Protein AF-A0A935PZU0-F1 (afdb_monomer_lite)

pLDDT: mean 75.9, std 16.45, range [39.16, 95.0]

Secondary structure (DSSP, 8-state):
-HHHHHHHHHHHHHHHHHHHHHHHHHHHHHHTTS-HHHHHHHHHHTGGGGSTTSHHHHHHHHHHHHHHHHHHHTTTSHHHHHHHHHHHHHHHIIIIIIIIIIIHHHHHHHHH--TT---TTHHHHHHHHHSSHHHHHHHHHHHHHHHHHHHHHHHHHHHHHHHHHHHS---HHHHHHHHHHHHHHHHHHHHHHHSS----

Radius of gyration: 27.5 Å; chains: 1; bounding box: 42×74×77 Å

Sequence (200 aa):
MTLNLLRFSTILLAALLSGLAFAHVLEQPAKMQYDAMLYITLQRSLYVQWGTPHIGGVLEPLTIATTGLLAFFIRSNKRDLWLSVGALFLLLLAFPIVFFWLVAPANAAFLAAMLPNIPLNWSELRSNCGNGPCHAIRTPVCRTSIACSIAAARRERYVRSDEADVIVPASRHSLAIYDQARCEARSRLRLYCCFGSGRC

Structure (mmCIF, N/CA/C/O backbone):
data_AF-A0A935PZU0-F1
#
_entry.id   AF-A0A935PZU0-F1
#
loop_
_atom_site.group_PDB
_atom_site.id
_atom_site.type_symbol
_atom_site.label_atom_id
_atom_site.label_alt_id
_atom_site.label_comp_id
_atom_site.label_asym_id
_atom_site.label_entity_id
_atom_site.label_seq_id
_atom_site.pdbx_PDB_ins_code
_atom_site.Cartn_x
_atom_site.Cartn_y
_atom_site.Cartn_z
_atom_site.occupancy
_atom_site.B_iso_or_equiv
_atom_site.auth_seq_id
_atom_site.auth_comp_id
_atom_site.auth_asym_id
_atom_site.auth_atom_id
_atom_site.pdbx_PDB_model_num
ATOM 1 N N . MET A 1 1 ? -7.011 -2.541 27.450 1.00 62.34 1 MET A N 1
ATOM 2 C CA . MET A 1 1 ? -5.653 -2.415 26.868 1.00 62.34 1 MET A CA 1
ATOM 3 C C . MET A 1 1 ? -5.610 -2.841 25.395 1.00 62.34 1 MET A C 1
ATOM 5 O O . MET A 1 1 ? -5.058 -2.114 24.582 1.00 62.34 1 MET A O 1
ATOM 9 N N . THR A 1 2 ? -6.273 -3.941 25.024 1.00 86.94 2 THR A N 1
ATOM 10 C CA . THR A 1 2 ? -6.245 -4.554 23.678 1.00 86.94 2 THR A CA 1
ATOM 11 C C . THR A 1 2 ? -6.752 -3.665 22.531 1.00 86.94 2 THR A C 1
ATOM 13 O O . THR A 1 2 ? -6.112 -3.597 21.488 1.00 86.94 2 THR A O 1
ATOM 16 N N . LEU A 1 3 ? -7.851 -2.920 22.718 1.00 88.19 3 LEU A N 1
ATOM 17 C CA . LEU A 1 3 ? -8.421 -2.077 21.651 1.00 88.19 3 LEU A CA 1
ATOM 18 C C . LEU A 1 3 ? -7.530 -0.877 21.287 1.00 88.19 3 LEU A C 1
ATOM 20 O O . LEU A 1 3 ? -7.414 -0.520 20.118 1.00 88.19 3 LEU A O 1
ATOM 24 N N . ASN A 1 4 ? -6.870 -0.271 22.278 1.00 88.06 4 ASN A N 1
ATOM 25 C CA . ASN A 1 4 ? -5.957 0.851 22.042 1.00 88.06 4 ASN A CA 1
ATOM 26 C C . ASN A 1 4 ? -4.723 0.406 21.257 1.00 88.06 4 ASN A C 1
ATOM 28 O O . ASN A 1 4 ? -4.295 1.120 20.354 1.00 88.06 4 ASN A O 1
ATOM 32 N N . LEU A 1 5 ? -4.194 -0.782 21.570 1.00 91.19 5 LEU A N 1
ATOM 33 C CA . LEU A 1 5 ? -3.097 -1.377 20.815 1.00 91.19 5 LEU A CA 1
ATOM 34 C C . LEU A 1 5 ? -3.523 -1.658 19.371 1.00 91.19 5 LEU A C 1
ATOM 36 O O . LEU A 1 5 ? -2.838 -1.230 18.453 1.00 91.19 5 LEU A O 1
ATOM 40 N N . LEU A 1 6 ? -4.694 -2.272 19.163 1.00 91.88 6 LEU A N 1
ATOM 41 C CA . LEU A 1 6 ? -5.220 -2.541 17.822 1.00 91.88 6 LEU A CA 1
ATOM 42 C C . LEU A 1 6 ? -5.390 -1.258 16.995 1.00 91.88 6 LEU A C 1
ATOM 44 O O . LEU A 1 6 ? -4.998 -1.215 15.830 1.00 91.88 6 LEU A O 1
ATOM 48 N N . ARG A 1 7 ? -5.926 -0.190 17.594 1.00 89.94 7 ARG A N 1
ATOM 49 C CA . ARG A 1 7 ? -6.034 1.123 16.940 1.00 89.94 7 ARG A CA 1
ATOM 50 C C . ARG A 1 7 ? -4.680 1.694 16.571 1.00 89.94 7 ARG A C 1
ATOM 52 O O . ARG A 1 7 ? -4.507 2.155 15.448 1.00 89.94 7 ARG A O 1
ATOM 59 N N . PHE A 1 8 ? -3.741 1.667 17.512 1.00 91.19 8 PHE A N 1
ATOM 60 C CA . PHE A 1 8 ? -2.389 2.147 17.277 1.00 91.19 8 PHE A CA 1
ATOM 61 C C . PHE A 1 8 ? -1.731 1.382 16.124 1.00 91.19 8 PHE A C 1
ATOM 63 O O . PHE A 1 8 ? -1.258 2.010 15.182 1.00 91.19 8 PHE A O 1
ATOM 70 N N . SER A 1 9 ? -1.792 0.048 16.140 1.00 93.56 9 SER A N 1
ATOM 71 C CA . SER A 1 9 ? -1.277 -0.801 15.064 1.00 93.56 9 SER A CA 1
ATOM 72 C C . SER A 1 9 ? -1.950 -0.504 13.724 1.00 93.56 9 SER A C 1
ATOM 74 O O . SER A 1 9 ? -1.255 -0.367 12.725 1.00 93.56 9 SER A O 1
ATOM 76 N N . THR A 1 10 ? -3.276 -0.334 13.698 1.00 91.50 10 THR A N 1
ATOM 77 C CA . THR A 1 10 ? -4.022 -0.010 12.467 1.00 91.50 10 THR A CA 1
ATOM 78 C C . THR A 1 10 ? -3.572 1.333 11.887 1.00 91.50 10 THR A C 1
ATOM 80 O O . THR A 1 10 ? -3.289 1.431 10.697 1.00 91.50 10 THR A O 1
ATOM 83 N N . ILE A 1 11 ? -3.446 2.368 12.727 1.00 89.88 11 ILE A N 1
ATOM 84 C CA . ILE A 1 11 ? -2.995 3.702 12.302 1.00 89.88 11 ILE A CA 1
ATOM 85 C C . ILE A 1 11 ? -1.541 3.661 11.824 1.00 89.88 11 ILE A C 1
ATOM 87 O O . ILE A 1 11 ? -1.231 4.251 10.793 1.00 89.88 11 ILE A O 1
ATOM 91 N N . LEU A 1 12 ? -0.659 2.964 12.546 1.00 93.12 12 LEU A N 1
ATOM 92 C CA . LEU A 1 12 ? 0.749 2.819 12.180 1.00 93.12 12 LEU A CA 1
ATOM 93 C C . LEU A 1 12 ? 0.903 2.115 10.826 1.00 93.12 12 LEU A C 1
ATOM 95 O O . LEU A 1 12 ? 1.617 2.608 9.958 1.00 93.12 12 LEU A O 1
ATOM 99 N N . LEU A 1 13 ? 0.207 0.994 10.629 1.00 92.69 13 LEU A N 1
ATOM 100 C CA . LEU A 1 13 ? 0.232 0.243 9.373 1.00 92.69 13 LEU A CA 1
ATOM 101 C C . LEU A 1 13 ? -0.325 1.073 8.213 1.00 92.69 13 LEU A C 1
ATOM 103 O O . LEU A 1 13 ? 0.317 1.167 7.169 1.00 92.69 13 LEU A O 1
ATOM 107 N N . ALA A 1 14 ? -1.454 1.755 8.419 1.00 89.00 14 ALA A N 1
ATOM 108 C CA . ALA A 1 14 ? -2.027 2.640 7.411 1.00 89.00 14 ALA A CA 1
ATOM 109 C C . ALA A 1 14 ? -1.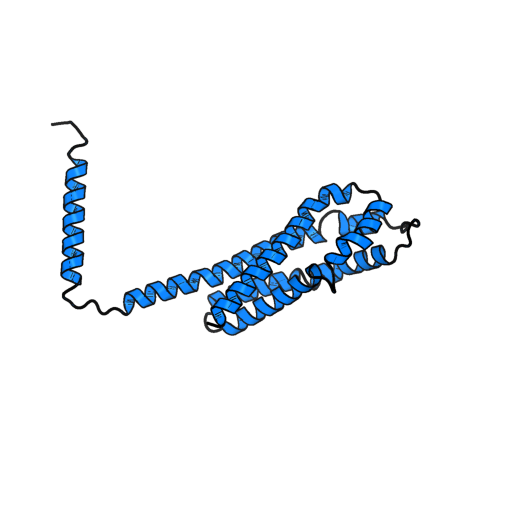077 3.803 7.058 1.00 89.00 14 ALA A C 1
ATOM 111 O O . ALA A 1 14 ? -0.949 4.148 5.880 1.00 89.00 14 ALA A O 1
ATOM 112 N N . ALA A 1 15 ? -0.376 4.371 8.050 1.00 89.56 15 ALA A N 1
ATOM 113 C CA . ALA A 1 15 ? 0.646 5.403 7.862 1.00 89.56 15 ALA A CA 1
ATOM 114 C C . ALA A 1 15 ? 1.826 4.906 7.017 1.00 89.56 15 ALA A C 1
ATOM 116 O O . ALA A 1 15 ? 2.192 5.566 6.044 1.00 89.56 15 ALA A O 1
ATOM 117 N N . LEU A 1 16 ? 2.372 3.730 7.336 1.00 91.88 16 LEU A N 1
ATOM 118 C CA . LEU A 1 16 ? 3.442 3.102 6.557 1.00 91.88 16 LEU A CA 1
ATOM 119 C C . LEU A 1 16 ? 2.996 2.810 5.118 1.00 91.88 16 LEU A C 1
ATOM 121 O O . LEU A 1 16 ? 3.704 3.157 4.173 1.00 91.88 16 LEU A O 1
ATOM 125 N N . LEU A 1 17 ? 1.795 2.248 4.943 1.00 88.94 17 LEU A N 1
ATOM 126 C CA . LEU A 1 17 ? 1.218 1.963 3.628 1.00 88.94 17 LEU A CA 1
ATOM 127 C C . LEU A 1 17 ? 1.052 3.239 2.789 1.00 88.94 17 LEU A C 1
ATOM 129 O O . LEU A 1 17 ? 1.381 3.254 1.604 1.00 88.94 17 LEU A O 1
ATOM 133 N N . SER A 1 18 ? 0.596 4.335 3.399 1.00 85.38 18 SER A N 1
ATOM 134 C CA . SER A 1 18 ? 0.487 5.619 2.698 1.00 85.38 18 SER A CA 1
ATOM 135 C C . SER A 1 18 ? 1.843 6.227 2.367 1.00 85.38 18 SER A C 1
ATOM 137 O O . SER A 1 18 ? 1.972 6.848 1.316 1.00 85.38 18 SER A O 1
ATOM 139 N N . GLY A 1 19 ? 2.851 6.034 3.224 1.00 88.25 19 GLY A N 1
ATOM 140 C CA . GLY A 1 19 ? 4.234 6.412 2.936 1.00 88.25 19 GLY A CA 1
ATOM 141 C C . GLY A 1 19 ? 4.764 5.711 1.685 1.00 88.25 19 GLY A C 1
ATOM 142 O O . GLY A 1 19 ? 5.265 6.379 0.783 1.00 88.25 19 GLY A O 1
ATOM 143 N N . LEU A 1 20 ? 4.558 4.394 1.572 1.00 87.50 20 LEU A N 1
ATOM 144 C CA . LEU A 1 20 ? 4.906 3.629 0.367 1.00 87.50 20 LEU A CA 1
ATOM 145 C C . LEU A 1 20 ? 4.138 4.118 -0.867 1.00 87.50 20 LEU A C 1
ATOM 147 O O . LEU A 1 20 ? 4.728 4.382 -1.913 1.00 87.50 20 LEU A O 1
ATOM 151 N N . ALA A 1 21 ? 2.821 4.305 -0.747 1.00 83.44 21 ALA A N 1
ATOM 152 C CA . ALA A 1 21 ? 2.007 4.812 -1.849 1.00 83.44 21 ALA A CA 1
ATOM 153 C C . ALA A 1 21 ? 2.427 6.225 -2.294 1.00 83.44 21 ALA A C 1
ATOM 155 O O . ALA A 1 21 ? 2.280 6.569 -3.466 1.00 83.44 21 ALA A O 1
ATOM 156 N N . PHE A 1 22 ? 2.928 7.054 -1.376 1.00 83.38 22 PHE A N 1
ATOM 157 C CA . PHE A 1 22 ? 3.439 8.384 -1.687 1.00 83.38 22 PHE A CA 1
ATOM 158 C C . PHE A 1 22 ? 4.815 8.334 -2.355 1.00 83.38 22 PHE A C 1
ATOM 160 O O . PHE A 1 22 ? 5.024 9.029 -3.346 1.00 83.38 22 PHE A O 1
ATOM 167 N N . ALA A 1 23 ? 5.717 7.474 -1.879 1.00 87.94 23 ALA A N 1
ATOM 168 C CA . ALA A 1 23 ? 7.024 7.269 -2.497 1.00 87.94 23 ALA A CA 1
ATOM 169 C C . ALA A 1 23 ? 6.894 6.847 -3.972 1.00 87.94 23 ALA A C 1
ATOM 171 O O . ALA A 1 23 ? 7.548 7.433 -4.830 1.00 87.94 23 ALA A O 1
ATOM 172 N N . HIS A 1 24 ? 5.951 5.957 -4.302 1.00 83.88 24 HIS A N 1
ATOM 173 C CA . HIS A 1 24 ? 5.662 5.609 -5.698 1.00 83.88 24 HIS A CA 1
ATOM 174 C C . HIS A 1 24 ? 5.263 6.804 -6.575 1.00 83.88 24 HIS A C 1
ATOM 176 O O . HIS A 1 24 ? 5.658 6.859 -7.737 1.00 83.88 24 HIS A O 1
ATOM 182 N N . VAL A 1 25 ? 4.504 7.766 -6.040 1.00 82.56 25 VAL A N 1
ATOM 183 C CA . VAL A 1 25 ? 4.141 8.985 -6.783 1.00 82.56 25 VAL A CA 1
ATOM 184 C C . VAL A 1 25 ? 5.364 9.863 -7.021 1.00 82.56 25 VAL A C 1
ATOM 186 O O . VAL A 1 25 ? 5.509 10.413 -8.108 1.00 82.56 25 VAL A O 1
ATOM 189 N N . LEU A 1 26 ? 6.249 9.987 -6.028 1.00 85.75 26 LEU A N 1
ATOM 190 C CA . LEU A 1 26 ? 7.473 10.784 -6.152 1.00 85.75 26 LEU A CA 1
ATOM 191 C C . LEU A 1 26 ? 8.479 10.173 -7.131 1.00 85.75 26 LEU A C 1
ATOM 193 O O . LEU A 1 26 ? 9.177 10.903 -7.828 1.00 85.75 26 LEU A O 1
ATOM 197 N N . GLU A 1 27 ? 8.546 8.848 -7.203 1.00 87.31 27 GLU A N 1
ATOM 198 C CA . GLU A 1 27 ? 9.430 8.139 -8.127 1.00 87.31 27 GLU A CA 1
ATOM 199 C C . GLU A 1 27 ? 8.919 8.176 -9.572 1.00 87.31 27 GLU A C 1
ATOM 201 O O . GLU A 1 27 ? 9.711 8.071 -10.508 1.00 87.31 27 GLU A O 1
ATOM 206 N N . GLN A 1 28 ? 7.608 8.340 -9.777 1.00 83.06 28 GLN A N 1
ATOM 207 C CA . GLN A 1 28 ? 6.975 8.201 -11.087 1.00 83.06 28 GLN A CA 1
ATOM 208 C C . GLN A 1 28 ? 7.545 9.141 -12.170 1.00 83.06 28 GLN A C 1
ATOM 210 O O . GLN A 1 28 ? 7.838 8.635 -13.255 1.00 83.06 28 GLN A O 1
ATOM 215 N N . PRO A 1 29 ? 7.780 10.452 -11.936 1.00 85.31 29 PRO A N 1
ATOM 216 C CA . PRO A 1 29 ? 8.339 11.340 -12.959 1.00 85.31 29 PRO A CA 1
ATOM 217 C C . PRO A 1 29 ? 9.709 10.882 -13.467 1.00 85.31 29 PRO A C 1
ATOM 219 O O . PRO A 1 29 ? 9.927 10.828 -14.675 1.00 85.31 29 PRO A O 1
ATOM 222 N N . ALA A 1 30 ? 10.607 10.487 -12.559 1.00 88.69 30 ALA A N 1
ATOM 223 C CA . ALA A 1 30 ? 11.924 9.971 -12.923 1.00 88.69 30 ALA A CA 1
ATOM 224 C C . ALA A 1 30 ? 11.810 8.596 -13.599 1.00 88.69 30 ALA A C 1
ATOM 226 O O . ALA A 1 30 ? 12.406 8.360 -14.651 1.00 88.69 30 ALA A O 1
ATOM 227 N N . LYS A 1 31 ? 10.965 7.712 -13.051 1.00 86.06 31 LYS A N 1
ATOM 228 C CA . LYS A 1 31 ? 10.717 6.369 -13.589 1.00 86.06 31 LYS A CA 1
ATOM 229 C C . LYS A 1 31 ? 10.221 6.406 -15.035 1.00 86.06 31 LYS A C 1
ATOM 231 O O . LYS A 1 31 ? 10.583 5.537 -15.827 1.00 86.06 31 LYS A O 1
ATOM 236 N N . MET A 1 32 ? 9.452 7.435 -15.393 1.00 84.31 32 MET A N 1
ATOM 237 C CA . MET A 1 32 ? 8.942 7.655 -16.746 1.00 84.31 32 MET A CA 1
ATOM 238 C C . MET A 1 32 ? 9.979 8.150 -17.753 1.00 84.31 32 MET A C 1
ATOM 240 O O . MET A 1 32 ? 9.726 8.042 -18.955 1.00 84.31 32 MET A O 1
ATOM 244 N N . GLN A 1 33 ? 11.160 8.569 -17.308 1.00 88.75 33 GLN A N 1
ATOM 245 C CA . GLN A 1 33 ? 12.265 8.982 -18.178 1.00 88.75 33 GLN A CA 1
ATOM 246 C C . GLN A 1 33 ? 13.289 7.867 -18.429 1.00 88.75 33 GLN A C 1
ATOM 248 O O . GLN A 1 33 ? 14.082 7.971 -19.358 1.00 88.75 33 GLN A O 1
ATOM 253 N N . TYR A 1 34 ? 13.269 6.785 -17.644 1.00 90.00 34 TYR A N 1
ATOM 254 C CA . TYR A 1 34 ? 14.220 5.684 -17.810 1.00 90.00 34 TYR A CA 1
ATOM 255 C C . TYR A 1 34 ? 14.004 4.925 -19.114 1.00 90.00 34 TYR A C 1
ATOM 257 O O . TYR A 1 34 ? 12.862 4.612 -19.467 1.00 90.00 34 TYR A O 1
ATOM 265 N N . ASP A 1 35 ? 15.094 4.545 -19.776 1.00 91.00 35 ASP A N 1
ATOM 266 C CA . ASP A 1 35 ? 15.030 3.580 -20.866 1.00 91.00 35 ASP A CA 1
ATOM 267 C C . ASP A 1 35 ? 14.494 2.216 -20.381 1.00 91.00 35 ASP A C 1
ATOM 269 O O . ASP A 1 35 ? 14.311 1.956 -19.183 1.00 91.00 35 ASP A O 1
ATOM 273 N N . ALA A 1 36 ? 14.183 1.337 -21.331 1.00 88.94 36 ALA A N 1
ATOM 274 C CA . ALA A 1 36 ? 13.583 0.046 -21.022 1.00 88.94 36 ALA A CA 1
ATOM 275 C C . ALA A 1 36 ? 14.499 -0.881 -20.224 1.00 88.94 36 ALA A C 1
ATOM 277 O O . ALA A 1 36 ? 14.031 -1.592 -19.332 1.00 88.94 36 ALA A O 1
ATOM 278 N N . MET A 1 37 ? 15.799 -0.852 -20.509 1.00 92.06 37 MET A N 1
ATOM 279 C CA . MET A 1 37 ? 16.771 -1.710 -19.851 1.00 92.06 37 MET A CA 1
ATOM 280 C C . MET A 1 37 ? 16.915 -1.328 -18.377 1.00 92.06 37 MET A C 1
ATOM 282 O O . MET A 1 37 ? 16.813 -2.193 -17.504 1.00 92.06 37 MET A O 1
ATOM 286 N N . LEU A 1 38 ? 17.077 -0.036 -18.086 1.00 92.25 38 LEU A N 1
ATOM 287 C CA . LEU A 1 38 ? 17.159 0.488 -16.727 1.00 92.25 38 LEU A CA 1
ATOM 288 C C . LEU A 1 38 ? 15.860 0.239 -15.957 1.00 92.25 38 LEU A C 1
ATOM 290 O O . LEU A 1 38 ? 15.900 -0.237 -14.824 1.00 92.25 38 LEU A O 1
ATOM 294 N N . TYR A 1 39 ? 14.703 0.491 -16.572 1.00 90.25 39 TYR A N 1
ATOM 295 C CA . TYR A 1 39 ? 13.412 0.258 -15.927 1.00 90.25 39 TYR A CA 1
ATOM 296 C C . TYR A 1 39 ? 13.227 -1.214 -15.530 1.00 90.25 39 TYR A C 1
ATOM 298 O O . TYR A 1 39 ? 12.879 -1.499 -14.384 1.00 90.25 39 TYR A O 1
ATOM 306 N N . ILE A 1 40 ? 13.473 -2.159 -16.449 1.00 90.31 40 ILE A N 1
ATOM 307 C CA . ILE A 1 40 ? 13.338 -3.598 -16.165 1.00 90.31 40 ILE A CA 1
ATOM 308 C C . ILE A 1 40 ? 14.366 -4.030 -15.114 1.00 90.31 40 ILE A C 1
ATOM 310 O O . ILE A 1 40 ? 14.031 -4.793 -14.206 1.00 90.31 40 ILE A O 1
ATOM 314 N N . THR A 1 41 ? 15.591 -3.501 -15.181 1.00 92.56 41 THR A N 1
ATOM 315 C CA . THR A 1 41 ? 16.631 -3.759 -14.176 1.00 92.56 41 THR A CA 1
ATOM 316 C C . THR A 1 41 ? 16.162 -3.344 -12.784 1.00 92.56 41 THR A C 1
ATOM 318 O O . THR A 1 41 ? 16.214 -4.157 -11.863 1.00 92.56 41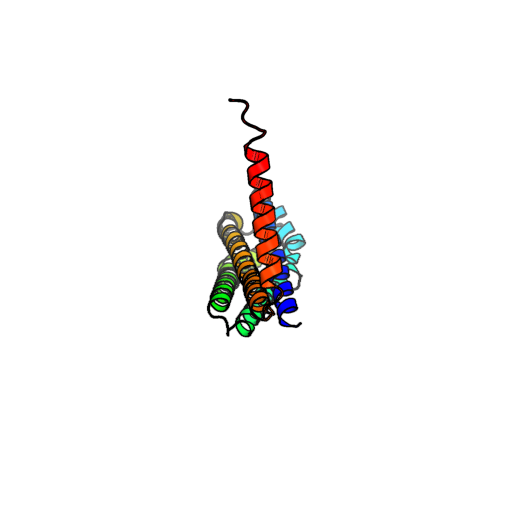 THR A O 1
ATOM 321 N N . LEU A 1 42 ? 15.631 -2.126 -12.629 1.00 91.75 42 LEU A N 1
ATOM 322 C CA . LEU A 1 42 ? 15.082 -1.645 -11.358 1.00 91.75 42 LEU A CA 1
ATOM 323 C C . LEU A 1 42 ? 13.874 -2.466 -10.901 1.00 91.75 42 LEU A C 1
ATOM 325 O O . LEU A 1 42 ? 13.721 -2.709 -9.704 1.00 91.75 42 LEU A O 1
ATOM 329 N N . GLN A 1 43 ? 13.027 -2.921 -11.829 1.00 88.75 43 GLN A N 1
ATOM 330 C CA . GLN A 1 43 ? 11.869 -3.746 -11.490 1.00 88.75 43 GLN A CA 1
ATOM 331 C C . GLN A 1 43 ? 12.283 -5.098 -10.885 1.00 88.75 43 GLN A C 1
ATOM 333 O O . GLN A 1 43 ? 11.629 -5.593 -9.968 1.00 88.75 43 GLN A O 1
ATOM 338 N N . ARG A 1 44 ? 13.392 -5.668 -11.371 1.00 88.62 44 ARG A N 1
ATOM 339 C CA . ARG A 1 44 ? 13.934 -6.962 -10.931 1.00 88.62 44 ARG A CA 1
ATOM 340 C C . ARG A 1 44 ? 14.837 -6.869 -9.699 1.00 88.62 44 ARG A C 1
ATOM 342 O O . ARG A 1 44 ? 14.961 -7.861 -8.989 1.00 88.62 44 ARG A O 1
ATOM 349 N N . SER A 1 45 ? 15.473 -5.724 -9.452 1.00 91.00 45 SER A N 1
ATOM 350 C CA . SER A 1 45 ? 16.390 -5.536 -8.321 1.00 91.00 45 SER A CA 1
ATOM 351 C C . SER A 1 45 ? 15.736 -4.796 -7.152 1.00 91.00 45 SER A C 1
ATOM 353 O O . SER A 1 45 ? 15.560 -5.361 -6.075 1.00 91.00 45 SER A O 1
ATOM 355 N N . LEU A 1 46 ? 15.342 -3.541 -7.368 1.00 90.56 46 LEU A N 1
ATOM 356 C CA . LEU A 1 46 ? 14.857 -2.632 -6.333 1.00 90.56 46 LEU A CA 1
ATOM 357 C C . LEU A 1 46 ? 13.376 -2.863 -6.018 1.00 90.56 46 LEU A C 1
ATOM 359 O O . LEU A 1 46 ? 13.003 -3.037 -4.859 1.00 90.56 46 LEU A O 1
ATOM 363 N N . TYR A 1 47 ? 12.516 -2.894 -7.041 1.00 88.50 47 TYR A N 1
ATOM 364 C CA . TYR A 1 47 ? 11.066 -2.954 -6.830 1.00 88.50 47 TYR A CA 1
ATOM 365 C C . TYR A 1 47 ? 10.552 -4.330 -6.410 1.00 88.50 47 TYR A C 1
ATOM 367 O O . TYR A 1 47 ? 9.439 -4.421 -5.897 1.00 88.50 47 TYR A O 1
ATOM 375 N N . VAL A 1 48 ? 11.360 -5.387 -6.525 1.00 88.19 48 VAL A N 1
ATOM 376 C CA . VAL A 1 48 ? 10.997 -6.700 -5.972 1.00 88.19 48 VAL A CA 1
ATOM 377 C C . VAL A 1 48 ? 10.785 -6.623 -4.452 1.00 88.19 48 VAL A C 1
ATOM 379 O O . VAL A 1 48 ? 9.897 -7.283 -3.923 1.00 88.19 48 VAL A O 1
ATOM 382 N N . GLN A 1 49 ? 11.508 -5.726 -3.763 1.00 88.94 49 GLN A N 1
ATOM 383 C CA . GLN A 1 49 ? 11.387 -5.493 -2.316 1.00 88.94 49 GLN A CA 1
ATOM 384 C C . GLN A 1 49 ? 10.036 -4.882 -1.902 1.00 88.94 49 GLN A C 1
ATOM 386 O O . GLN A 1 49 ? 9.674 -4.888 -0.724 1.00 88.94 49 GLN A O 1
ATOM 391 N N . TRP A 1 50 ? 9.280 -4.353 -2.865 1.00 86.69 50 TRP A N 1
ATOM 392 C CA . TRP A 1 50 ? 7.959 -3.777 -2.638 1.00 86.69 50 TRP A CA 1
ATOM 393 C C . TRP A 1 50 ? 6.842 -4.823 -2.747 1.00 86.69 50 TRP A C 1
ATOM 395 O O . TRP A 1 50 ? 5.723 -4.555 -2.320 1.00 86.69 50 TRP A O 1
ATOM 405 N N . GLY A 1 51 ? 7.131 -6.002 -3.309 1.00 84.81 51 GLY A N 1
ATOM 406 C CA . GLY A 1 51 ? 6.198 -7.121 -3.457 1.00 84.81 51 GLY A CA 1
ATOM 407 C C . GLY A 1 51 ? 6.402 -8.221 -2.413 1.00 84.81 51 GLY A C 1
ATOM 408 O O . GLY A 1 51 ? 7.279 -8.145 -1.555 1.00 84.81 51 GLY A O 1
ATOM 409 N N . THR A 1 52 ? 5.581 -9.269 -2.470 1.00 81.38 52 THR A N 1
ATOM 410 C CA . THR A 1 52 ? 5.752 -10.461 -1.627 1.00 81.38 52 THR A CA 1
ATOM 411 C C . THR A 1 52 ? 6.984 -11.267 -2.066 1.00 81.38 52 THR A C 1
ATOM 413 O O . THR A 1 52 ? 7.245 -11.358 -3.266 1.00 81.38 52 THR A O 1
ATOM 416 N N . PRO A 1 53 ? 7.756 -11.861 -1.131 1.00 83.81 53 PRO A N 1
ATOM 417 C CA . PRO A 1 53 ? 7.517 -11.992 0.316 1.00 83.81 53 PRO A CA 1
ATOM 418 C C . PRO A 1 53 ? 8.075 -10.839 1.182 1.00 83.81 53 PRO A C 1
ATOM 420 O O . PRO A 1 53 ? 8.141 -10.966 2.403 1.00 83.81 53 PRO A O 1
ATOM 423 N N . HIS A 1 54 ? 8.502 -9.727 0.583 1.00 89.38 54 HIS A N 1
ATOM 424 C CA . HIS A 1 54 ? 9.153 -8.627 1.295 1.00 89.38 54 HIS A CA 1
ATOM 425 C C . HIS A 1 54 ? 8.159 -7.701 2.011 1.00 89.38 54 HIS A C 1
ATOM 427 O O . HIS A 1 54 ? 6.943 -7.767 1.815 1.00 89.38 54 HIS A O 1
ATOM 433 N N . ILE A 1 55 ? 8.689 -6.809 2.855 1.00 86.38 55 ILE A N 1
ATOM 434 C CA . ILE A 1 55 ? 7.889 -5.989 3.774 1.00 86.38 55 ILE A CA 1
ATOM 435 C C . ILE A 1 55 ? 6.850 -5.116 3.056 1.00 86.38 55 ILE A C 1
ATOM 437 O O . ILE A 1 55 ? 5.740 -4.956 3.563 1.00 86.38 55 ILE A O 1
ATOM 441 N N . GLY A 1 56 ? 7.166 -4.614 1.855 1.00 84.25 56 GLY A N 1
ATOM 442 C CA . GLY A 1 56 ? 6.239 -3.799 1.069 1.00 84.25 56 GLY A CA 1
ATOM 443 C C . GLY A 1 56 ? 4.965 -4.553 0.684 1.00 84.25 56 GLY A C 1
ATOM 444 O O . GLY A 1 56 ? 3.874 -3.995 0.787 1.00 84.25 56 GLY A O 1
ATOM 445 N N . GLY A 1 57 ? 5.083 -5.843 0.349 1.00 86.19 57 GLY A N 1
ATOM 446 C CA . GLY A 1 57 ? 3.945 -6.679 -0.037 1.00 86.19 57 GLY A CA 1
ATOM 447 C C . GLY A 1 57 ? 3.084 -7.140 1.140 1.00 86.19 57 GLY A C 1
ATOM 448 O O . GLY A 1 57 ? 1.933 -7.524 0.947 1.00 86.19 57 GLY A O 1
ATOM 449 N N . VAL A 1 58 ? 3.618 -7.101 2.364 1.00 91.25 58 VAL A N 1
ATOM 450 C CA . VAL A 1 58 ? 2.929 -7.580 3.575 1.00 91.25 58 VAL A CA 1
ATOM 451 C C . VAL A 1 58 ? 2.147 -6.461 4.275 1.00 91.25 58 VAL A C 1
ATOM 453 O O . VAL A 1 58 ? 1.129 -6.721 4.917 1.00 91.25 58 VAL A O 1
ATOM 456 N N . LEU A 1 59 ? 2.574 -5.202 4.136 1.00 90.75 59 LEU A N 1
ATOM 457 C CA . LEU A 1 59 ? 1.942 -4.071 4.826 1.00 90.75 59 LEU A CA 1
ATOM 458 C C . LEU A 1 59 ? 0.477 -3.862 4.435 1.00 90.75 59 LEU A C 1
ATOM 460 O O . LEU A 1 59 ? -0.356 -3.580 5.296 1.00 90.75 59 LEU A O 1
ATOM 464 N N . GLU A 1 60 ? 0.142 -4.020 3.160 1.00 89.19 60 GLU A N 1
ATOM 465 C CA . GLU A 1 60 ? -1.223 -3.828 2.671 1.00 89.19 60 GLU A CA 1
ATOM 466 C C . GLU A 1 60 ? -2.222 -4.876 3.202 1.00 89.19 60 GLU A C 1
ATOM 468 O O . GLU A 1 60 ? -3.203 -4.471 3.838 1.00 89.19 60 GLU A O 1
ATOM 473 N N . PRO A 1 61 ? -1.982 -6.200 3.073 1.00 91.75 61 PRO A N 1
ATOM 474 C CA . PRO A 1 61 ? -2.872 -7.201 3.660 1.00 91.75 61 PRO A CA 1
ATOM 475 C C . PRO A 1 61 ? -2.954 -7.095 5.191 1.00 91.75 61 PRO A C 1
ATOM 477 O O . PRO A 1 61 ? -4.039 -7.262 5.749 1.00 91.75 61 PRO A O 1
ATOM 480 N N . LEU A 1 62 ? -1.862 -6.743 5.885 1.00 93.19 62 LEU A N 1
ATOM 481 C CA . LEU A 1 62 ? -1.902 -6.494 7.333 1.00 93.19 62 LEU A CA 1
ATOM 482 C C . LEU A 1 62 ? -2.762 -5.278 7.696 1.00 93.19 62 LEU A C 1
ATOM 484 O O . LEU A 1 62 ? -3.498 -5.315 8.686 1.00 93.19 62 LEU A O 1
ATOM 488 N N . THR A 1 63 ? -2.701 -4.206 6.905 1.00 92.62 63 THR A N 1
ATOM 489 C CA . THR A 1 63 ? -3.540 -3.016 7.112 1.00 92.62 63 THR A CA 1
ATOM 490 C C . THR A 1 63 ? -5.019 -3.358 6.919 1.00 92.62 63 THR A C 1
ATOM 492 O O . THR A 1 63 ? -5.849 -2.975 7.744 1.00 92.62 63 THR A O 1
ATOM 495 N N . ILE A 1 64 ? -5.362 -4.133 5.883 1.00 93.38 64 ILE A N 1
ATOM 496 C CA . ILE A 1 64 ? -6.737 -4.603 5.632 1.00 93.38 64 ILE A CA 1
ATOM 497 C C . ILE A 1 64 ? -7.232 -5.459 6.800 1.00 93.38 64 ILE A C 1
ATOM 499 O O . ILE A 1 64 ? -8.306 -5.201 7.347 1.00 93.38 64 ILE A O 1
ATOM 503 N N . ALA A 1 65 ? -6.430 -6.439 7.222 1.00 95.00 65 ALA A N 1
ATOM 504 C CA . ALA A 1 65 ? -6.781 -7.345 8.309 1.00 95.00 65 ALA A CA 1
ATOM 505 C C . ALA A 1 65 ? -7.005 -6.596 9.632 1.00 95.00 65 ALA A C 1
ATOM 507 O O . ALA A 1 65 ? -8.027 -6.790 10.292 1.00 95.00 65 ALA A O 1
ATOM 508 N N . THR A 1 66 ? -6.090 -5.697 10.005 1.00 94.31 66 THR A N 1
ATOM 509 C CA . THR A 1 66 ? -6.211 -4.914 11.246 1.00 94.31 66 THR A CA 1
ATOM 510 C C . THR A 1 66 ? -7.374 -3.922 11.200 1.00 94.31 66 THR A C 1
ATOM 512 O O . THR A 1 66 ? -8.087 -3.794 12.194 1.00 94.31 66 THR A O 1
ATOM 515 N N . THR A 1 67 ? -7.650 -3.305 10.045 1.00 92.69 67 THR A N 1
ATOM 516 C CA . THR A 1 67 ? -8.818 -2.423 9.852 1.00 92.69 67 THR A CA 1
ATOM 517 C C . THR A 1 67 ? -10.135 -3.191 9.988 1.00 92.69 67 THR A C 1
ATOM 519 O O . THR A 1 67 ? -11.051 -2.727 10.668 1.00 92.69 67 THR A O 1
ATOM 522 N N . GLY A 1 68 ? -10.234 -4.389 9.401 1.00 93.81 68 GLY A N 1
ATOM 523 C CA . GLY A 1 68 ? -11.411 -5.250 9.544 1.00 93.81 68 GLY A CA 1
ATOM 524 C C . GLY A 1 68 ? -11.613 -5.732 10.980 1.00 93.81 68 GLY A C 1
ATOM 525 O O . GLY A 1 68 ? -12.726 -5.678 1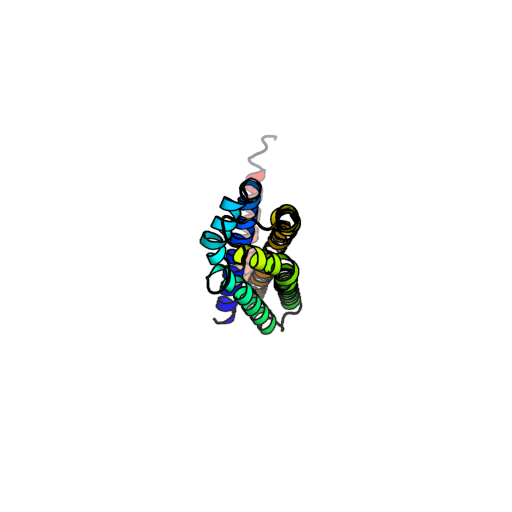1.507 1.00 93.81 68 GLY A O 1
ATOM 526 N N . LEU A 1 69 ? -10.527 -6.119 11.655 1.00 94.38 69 LEU A N 1
ATOM 527 C CA . LEU A 1 69 ? -10.564 -6.495 13.065 1.00 94.38 69 LEU A CA 1
ATOM 528 C C . LEU A 1 69 ? -11.016 -5.319 13.942 1.00 94.38 69 LEU A C 1
ATOM 530 O O . LEU A 1 69 ? -11.850 -5.489 14.831 1.00 94.38 69 LEU A O 1
ATOM 534 N N . LEU A 1 70 ? -10.521 -4.110 13.662 1.00 91.88 70 LEU A N 1
ATOM 535 C CA . LEU A 1 70 ? -10.935 -2.897 14.359 1.00 91.88 70 LEU A CA 1
ATOM 536 C C . LEU A 1 70 ? -12.432 -2.625 14.159 1.00 91.88 70 LEU A C 1
ATOM 538 O O . LEU A 1 70 ? -13.127 -2.400 15.149 1.00 91.88 70 LEU A O 1
ATOM 542 N N . ALA A 1 71 ? -12.934 -2.713 12.922 1.00 91.94 71 ALA A N 1
ATOM 543 C CA . ALA A 1 71 ? -14.356 -2.555 12.605 1.00 91.94 71 ALA A CA 1
ATOM 544 C C . ALA A 1 71 ? -15.232 -3.548 13.389 1.00 91.94 71 ALA A C 1
ATOM 546 O O . ALA A 1 71 ? -16.267 -3.171 13.941 1.00 91.94 71 ALA A O 1
ATOM 547 N N . PHE A 1 72 ? -14.789 -4.804 13.500 1.00 93.12 72 PHE A N 1
ATOM 548 C CA . PHE A 1 72 ? -15.488 -5.829 14.269 1.00 93.12 72 PHE A CA 1
ATOM 549 C C . PHE A 1 72 ? -15.570 -5.488 15.765 1.00 93.12 72 PHE A C 1
ATOM 551 O O . PHE A 1 72 ? -16.635 -5.627 16.367 1.00 93.12 72 PHE A O 1
ATOM 558 N N . PHE A 1 73 ? -14.483 -5.005 16.373 1.00 90.88 73 PHE A N 1
ATOM 559 C CA . PHE A 1 73 ? -14.467 -4.688 17.805 1.00 90.88 73 PHE A CA 1
ATOM 560 C C . PHE A 1 73 ? -15.221 -3.404 18.171 1.00 90.88 73 PHE A C 1
ATOM 562 O O . PHE A 1 73 ? -15.761 -3.322 19.272 1.00 90.88 73 PHE A O 1
ATOM 569 N N . ILE A 1 74 ? -15.303 -2.421 17.269 1.00 89.31 74 ILE A N 1
ATOM 570 C CA . ILE A 1 74 ? -16.024 -1.155 17.511 1.00 89.31 74 ILE A CA 1
ATOM 571 C C . ILE A 1 74 ? -17.490 -1.189 17.044 1.00 89.31 74 ILE A C 1
ATOM 573 O O . ILE A 1 74 ? -18.164 -0.161 17.057 1.00 89.31 74 ILE A O 1
ATOM 577 N N . ARG A 1 75 ? -18.008 -2.361 16.645 1.00 89.06 75 ARG A N 1
ATOM 578 C CA . ARG A 1 75 ? -19.343 -2.530 16.035 1.00 89.06 75 ARG A CA 1
ATOM 579 C C . ARG A 1 75 ? -20.523 -2.034 16.876 1.00 89.06 75 ARG A C 1
ATOM 581 O O . ARG A 1 75 ? -21.597 -1.800 16.331 1.00 89.06 75 ARG A O 1
ATOM 588 N N . SER A 1 76 ? -20.348 -1.878 18.188 1.00 87.44 76 SER A N 1
ATOM 589 C CA . SER A 1 76 ? -21.365 -1.309 19.081 1.00 87.44 76 SER A CA 1
ATOM 590 C C . SER A 1 76 ? -21.600 0.185 18.828 1.00 87.44 76 SER A C 1
ATOM 592 O O . SER A 1 76 ? -22.714 0.671 19.014 1.00 87.44 76 SER A O 1
ATOM 594 N N . ASN A 1 77 ? -20.588 0.913 18.348 1.00 85.75 77 ASN A N 1
ATOM 595 C CA . ASN A 1 77 ? -20.699 2.314 17.970 1.00 85.75 77 ASN A CA 1
ATOM 596 C C . ASN A 1 77 ? -20.907 2.424 16.456 1.00 85.75 77 ASN A C 1
ATOM 598 O O . ASN A 1 77 ? -19.960 2.384 15.669 1.00 85.75 77 ASN A O 1
ATOM 602 N N . LYS A 1 78 ? -22.171 2.596 16.047 1.00 86.81 78 LYS A N 1
ATOM 603 C CA . LYS A 1 78 ? -22.576 2.632 14.632 1.00 86.81 78 LYS A CA 1
ATOM 604 C C . LYS A 1 78 ? -21.747 3.609 13.796 1.00 86.81 78 LYS A C 1
ATOM 606 O O . LYS A 1 78 ? -21.413 3.298 12.661 1.00 86.81 78 LYS A O 1
ATOM 611 N N . ARG A 1 79 ? -21.415 4.789 14.329 1.00 83.88 79 ARG A N 1
ATOM 612 C CA . ARG A 1 79 ? -20.699 5.816 13.559 1.00 83.88 79 ARG A CA 1
ATOM 613 C C . ARG A 1 79 ? -19.247 5.422 13.304 1.00 83.88 79 ARG A C 1
ATOM 615 O O . ARG A 1 79 ? -18.781 5.548 12.175 1.00 83.88 79 ARG A O 1
ATOM 622 N N . ASP A 1 80 ? -18.563 4.929 14.330 1.00 83.88 80 ASP A N 1
ATOM 623 C CA . ASP A 1 80 ? -17.164 4.515 14.207 1.00 83.88 80 ASP A CA 1
ATOM 624 C C . ASP A 1 80 ? -17.057 3.253 13.335 1.00 83.88 80 ASP A C 1
ATOM 626 O O . ASP A 1 80 ? -16.162 3.161 12.496 1.00 83.88 80 ASP A O 1
ATOM 630 N N . LEU A 1 81 ? -18.042 2.348 13.429 1.00 86.94 81 LEU A N 1
ATOM 631 C CA . LEU A 1 81 ? -18.193 1.213 12.519 1.00 86.94 81 LEU A CA 1
ATOM 632 C C . LEU A 1 81 ? -18.272 1.664 11.054 1.00 86.94 81 LEU A C 1
ATOM 634 O O . LEU A 1 81 ? -17.509 1.163 10.236 1.00 86.94 81 LEU A O 1
ATOM 638 N N . TRP A 1 82 ? -19.150 2.613 10.711 1.00 88.62 82 TRP A N 1
ATOM 639 C CA . TRP A 1 82 ? -19.284 3.084 9.325 1.00 88.62 82 TRP A CA 1
ATOM 640 C C . TRP A 1 82 ? -18.002 3.734 8.792 1.00 88.62 82 TRP A C 1
ATOM 642 O O . TRP A 1 82 ? -17.664 3.535 7.626 1.00 88.62 82 TRP A O 1
ATOM 652 N N . LEU A 1 83 ? -17.250 4.450 9.636 1.00 86.88 83 LEU A N 1
ATOM 653 C CA . LEU A 1 83 ? -15.943 4.996 9.256 1.00 86.88 83 LEU A CA 1
ATOM 654 C C . LEU A 1 83 ? -14.921 3.888 8.972 1.00 86.88 83 LEU A C 1
ATOM 656 O O . LEU A 1 83 ? -14.222 3.950 7.961 1.00 86.88 83 LEU A O 1
ATOM 660 N N . SER A 1 84 ? -14.844 2.865 9.827 1.00 86.88 84 SER A N 1
ATOM 661 C CA . SER A 1 84 ? -13.919 1.743 9.625 1.00 86.88 84 SER A CA 1
ATOM 662 C C . SER A 1 84 ? -14.321 0.842 8.459 1.00 86.88 84 SER A C 1
ATOM 664 O O . SER A 1 84 ? -13.449 0.374 7.735 1.00 86.88 84 SER A O 1
ATOM 666 N N . VAL A 1 85 ? -15.618 0.642 8.218 1.00 89.69 85 VAL A N 1
ATOM 667 C CA . VAL A 1 85 ? -16.123 -0.074 7.036 1.00 89.69 85 VAL A CA 1
ATOM 668 C C . VAL A 1 85 ? -15.814 0.707 5.761 1.00 89.69 85 VAL A C 1
ATOM 670 O O . VAL A 1 85 ? -15.349 0.112 4.793 1.00 89.69 85 VAL A O 1
ATOM 673 N N . GLY A 1 86 ? -15.996 2.031 5.761 1.00 88.88 86 GLY A N 1
ATOM 674 C CA . GLY A 1 86 ? -15.606 2.884 4.637 1.00 88.88 86 GLY A CA 1
ATOM 675 C C . GLY A 1 86 ? -14.105 2.804 4.342 1.00 88.88 86 GLY A C 1
ATOM 676 O O . GLY A 1 86 ? -13.713 2.610 3.193 1.00 88.88 86 GLY A O 1
ATOM 677 N N . ALA A 1 87 ? -13.262 2.866 5.378 1.00 87.25 87 ALA A N 1
ATOM 678 C CA . ALA A 1 87 ? -11.815 2.691 5.242 1.00 87.25 87 ALA A CA 1
ATOM 679 C C . ALA A 1 87 ? -11.446 1.304 4.686 1.00 87.25 87 ALA A C 1
ATOM 681 O O . ALA A 1 87 ? -10.619 1.202 3.781 1.00 87.25 87 ALA A O 1
ATOM 682 N N . LEU A 1 88 ? -12.085 0.243 5.187 1.00 89.12 88 LEU A N 1
ATOM 683 C CA . LEU A 1 88 ? -11.870 -1.125 4.718 1.00 89.12 88 LEU A CA 1
ATOM 684 C C . LEU A 1 88 ? -12.277 -1.296 3.252 1.00 89.12 88 LEU A C 1
ATOM 686 O O . LEU A 1 88 ? -11.528 -1.883 2.477 1.00 89.12 88 LEU A O 1
ATOM 690 N N . PHE A 1 89 ? -13.435 -0.762 2.862 1.00 90.19 89 PHE A N 1
ATOM 691 C CA . PHE A 1 89 ? -13.910 -0.799 1.481 1.00 90.19 89 PHE A CA 1
ATOM 692 C C . PHE A 1 89 ? -12.918 -0.124 0.531 1.00 90.19 89 PHE A C 1
ATOM 694 O O . PHE A 1 89 ? -12.561 -0.689 -0.499 1.00 90.19 89 PHE A O 1
ATOM 701 N N . LEU A 1 90 ? -12.420 1.055 0.909 1.00 87.19 90 LEU A N 1
ATOM 702 C CA . LEU A 1 90 ? -11.404 1.774 0.147 1.00 87.19 90 LEU A CA 1
ATOM 703 C C . LEU A 1 90 ? -10.109 0.957 0.015 1.00 87.19 90 LEU A C 1
ATOM 705 O O . LEU A 1 90 ? -9.578 0.834 -1.088 1.00 87.19 90 LEU A O 1
ATOM 709 N N . LEU A 1 91 ? -9.630 0.342 1.102 1.00 86.88 91 LEU A N 1
ATOM 710 C CA . LEU A 1 91 ? -8.448 -0.525 1.057 1.00 86.88 91 LEU A CA 1
ATOM 711 C C . LEU A 1 91 ? -8.655 -1.736 0.134 1.00 86.88 91 LEU A C 1
ATOM 713 O O . LEU A 1 91 ? -7.777 -2.028 -0.670 1.00 86.88 91 LEU A O 1
ATOM 717 N N . LEU A 1 92 ? -9.821 -2.388 0.181 1.00 88.56 92 LEU A N 1
ATOM 718 C CA . LEU A 1 92 ? -10.156 -3.517 -0.697 1.00 88.56 92 LEU A CA 1
ATOM 719 C C . LEU A 1 92 ? -10.288 -3.102 -2.173 1.00 88.56 92 LEU A C 1
ATOM 721 O O . LEU A 1 92 ? -9.931 -3.858 -3.077 1.00 88.56 92 LEU A O 1
ATOM 725 N N . LEU A 1 93 ? -10.758 -1.884 -2.442 1.00 85.00 93 LEU A N 1
ATOM 726 C CA . LEU A 1 93 ? -10.767 -1.340 -3.798 1.00 85.00 93 LEU A CA 1
ATOM 727 C C . LEU A 1 93 ? -9.330 -1.130 -4.313 1.00 85.00 93 LEU A C 1
ATOM 729 O O . LEU A 1 93 ? -9.011 -1.485 -5.447 1.00 85.00 93 LEU A O 1
ATOM 733 N N . ALA A 1 94 ? -8.436 -0.597 -3.477 1.00 79.81 94 ALA A N 1
ATOM 734 C CA . ALA A 1 94 ? -7.031 -0.407 -3.839 1.00 79.81 94 ALA A CA 1
ATOM 735 C C . ALA A 1 94 ? -6.254 -1.732 -3.974 1.00 79.81 94 ALA A C 1
ATOM 737 O O . ALA A 1 94 ? -5.387 -1.852 -4.846 1.00 79.81 94 ALA A O 1
ATOM 738 N N . PHE A 1 95 ? -6.569 -2.725 -3.143 1.00 79.56 95 PHE A N 1
ATOM 739 C CA . PHE A 1 95 ? -5.964 -4.056 -3.110 1.00 79.56 95 PHE A CA 1
ATOM 740 C C . PHE A 1 95 ? -6.972 -5.021 -2.488 1.00 79.56 95 PHE A C 1
ATOM 742 O O . PHE A 1 95 ? -7.164 -4.995 -1.275 1.00 79.56 95 PHE A O 1
ATOM 749 N N . PRO A 1 96 ? -7.669 -5.866 -3.255 1.00 81.81 96 PRO A N 1
ATOM 750 C CA . PRO A 1 96 ? -7.167 -6.548 -4.447 1.00 81.81 96 PRO A CA 1
ATOM 751 C C . PRO A 1 96 ? -7.405 -5.884 -5.810 1.00 81.81 96 PRO A C 1
ATOM 753 O O . PRO A 1 96 ? -6.652 -6.177 -6.736 1.00 81.81 96 PRO A O 1
ATOM 756 N N . ILE A 1 97 ? -8.424 -5.039 -5.982 1.00 82.06 97 ILE A N 1
ATOM 757 C CA . ILE A 1 97 ? -8.977 -4.793 -7.331 1.00 82.06 97 ILE A CA 1
ATOM 758 C C . ILE A 1 97 ? -7.968 -4.102 -8.257 1.00 82.06 97 ILE A C 1
ATOM 760 O O . ILE A 1 97 ? -7.609 -4.655 -9.296 1.00 82.06 97 ILE A O 1
ATOM 764 N N . VAL A 1 98 ? -7.458 -2.928 -7.873 1.00 79.81 98 VAL A N 1
ATOM 765 C CA . VAL A 1 98 ? -6.486 -2.185 -8.699 1.00 79.81 98 VAL A CA 1
ATOM 766 C C . VAL A 1 98 ? -5.192 -2.982 -8.892 1.00 79.81 98 VAL A C 1
ATOM 768 O O . VAL A 1 98 ? -4.646 -3.019 -9.995 1.00 79.81 98 VAL A O 1
ATOM 771 N N . PHE A 1 99 ? -4.703 -3.645 -7.841 1.00 82.94 99 PHE A N 1
ATOM 772 C CA . PHE A 1 99 ? -3.448 -4.389 -7.908 1.00 82.94 99 PHE A CA 1
ATOM 773 C C . PHE A 1 99 ? -3.520 -5.574 -8.873 1.00 82.94 99 PHE A C 1
ATOM 775 O O . PHE A 1 99 ? -2.712 -5.650 -9.796 1.00 82.94 99 PHE A O 1
ATOM 782 N N . PHE A 1 100 ? -4.476 -6.488 -8.695 1.00 85.00 100 PHE A N 1
ATOM 783 C CA . PHE A 1 100 ? -4.524 -7.696 -9.519 1.00 85.00 100 PHE A CA 1
ATOM 784 C C . PHE A 1 100 ? -4.945 -7.409 -10.958 1.00 85.00 100 PHE A C 1
ATOM 786 O O . PHE A 1 100 ? -4.477 -8.092 -11.862 1.00 85.00 100 PHE A O 1
ATOM 793 N N . TRP A 1 101 ? -5.776 -6.389 -11.184 1.00 83.00 101 TRP A N 1
ATOM 794 C CA . TRP A 1 101 ? -6.241 -6.063 -12.529 1.00 83.00 101 TRP A CA 1
ATOM 795 C C . TRP A 1 101 ? -5.209 -5.284 -13.351 1.00 83.00 101 TRP A C 1
ATOM 797 O O . TRP A 1 101 ? -5.099 -5.498 -14.554 1.00 83.00 101 TRP A O 1
ATOM 807 N N . LEU A 1 102 ? -4.452 -4.375 -12.726 1.00 78.62 102 LEU A N 1
ATOM 808 C CA . LEU A 1 102 ? -3.581 -3.450 -13.462 1.00 78.62 102 LEU A CA 1
ATOM 809 C C . LEU A 1 102 ? -2.087 -3.656 -13.189 1.00 78.62 102 LEU A C 1
ATOM 811 O O . LEU A 1 102 ? -1.275 -3.554 -14.104 1.00 78.62 102 LEU A O 1
ATOM 815 N N . VAL A 1 103 ? -1.705 -3.949 -11.944 1.00 81.12 103 VAL A N 1
ATOM 816 C CA . VAL A 1 103 ? -0.292 -3.983 -11.521 1.00 81.12 103 VAL A CA 1
ATOM 817 C C . VAL A 1 103 ? 0.317 -5.375 -11.684 1.00 81.12 103 VAL A C 1
ATOM 819 O O . VAL A 1 103 ? 1.408 -5.517 -12.235 1.00 81.12 103 VAL A O 1
ATOM 822 N N . ALA A 1 104 ? -0.385 -6.416 -11.234 1.00 85.56 104 ALA A N 1
ATOM 823 C CA . ALA A 1 104 ? 0.070 -7.801 -11.305 1.00 85.56 104 ALA A CA 1
ATOM 824 C C . ALA A 1 104 ? 0.414 -8.280 -12.733 1.00 85.56 104 ALA A C 1
ATOM 826 O O . ALA A 1 104 ? 1.507 -8.831 -12.898 1.00 85.56 104 ALA A O 1
ATOM 827 N N . PRO A 1 105 ? -0.420 -8.055 -13.774 1.00 84.25 105 PRO A N 1
ATOM 828 C CA . PRO A 1 105 ? -0.088 -8.509 -15.126 1.00 84.25 105 PRO A CA 1
ATOM 829 C C . PRO A 1 105 ? 1.141 -7.792 -15.700 1.00 84.25 105 PRO A C 1
ATOM 831 O O . PRO A 1 105 ? 2.005 -8.434 -16.298 1.00 84.25 105 PRO A O 1
ATOM 834 N N . ALA A 1 106 ? 1.274 -6.482 -15.465 1.00 83.12 106 ALA A N 1
ATOM 835 C CA . ALA A 1 106 ? 2.442 -5.720 -15.901 1.00 83.12 106 ALA A CA 1
ATOM 836 C C . ALA A 1 106 ? 3.723 -6.199 -15.196 1.00 83.12 106 ALA A C 1
ATOM 838 O O . ALA A 1 106 ? 4.741 -6.434 -15.845 1.00 83.12 106 ALA A O 1
ATOM 839 N N . ASN A 1 107 ? 3.661 -6.428 -13.879 1.00 85.81 107 ASN A N 1
ATOM 840 C CA . ASN A 1 107 ? 4.781 -6.969 -13.111 1.00 85.81 107 ASN A CA 1
ATOM 841 C C . ASN A 1 107 ? 5.218 -8.346 -13.616 1.00 85.81 107 ASN A C 1
ATOM 843 O O . ASN A 1 107 ? 6.417 -8.580 -13.757 1.00 85.81 107 ASN A O 1
ATOM 847 N N . ALA A 1 108 ? 4.273 -9.236 -13.925 1.00 86.94 108 ALA A N 1
ATOM 848 C CA . ALA A 1 108 ? 4.587 -10.548 -14.482 1.00 86.94 108 ALA A CA 1
ATOM 849 C C . ALA A 1 108 ? 5.339 -10.427 -15.818 1.00 86.94 108 ALA A C 1
ATOM 851 O O . ALA A 1 108 ? 6.363 -11.083 -16.005 1.00 86.94 108 ALA A O 1
ATOM 852 N N . ALA A 1 109 ? 4.898 -9.531 -16.707 1.00 86.00 109 ALA A N 1
ATOM 853 C CA . ALA A 1 109 ? 5.577 -9.272 -17.974 1.00 86.00 109 ALA A CA 1
ATOM 854 C C . ALA A 1 109 ? 6.999 -8.709 -17.780 1.00 86.00 109 ALA A C 1
ATOM 856 O O . ALA A 1 109 ? 7.935 -9.161 -18.439 1.00 86.00 109 ALA A O 1
ATOM 857 N N . PHE A 1 110 ? 7.192 -7.769 -16.847 1.00 85.75 110 PHE A N 1
ATOM 858 C CA . PHE A 1 110 ? 8.519 -7.208 -16.557 1.00 85.75 110 PHE A CA 1
ATOM 859 C C . PHE A 1 110 ? 9.481 -8.238 -15.953 1.00 85.75 110 PHE A C 1
ATOM 861 O O . PHE A 1 110 ? 10.664 -8.245 -16.290 1.00 85.75 110 PHE A O 1
ATOM 868 N N . LEU A 1 111 ? 8.989 -9.116 -15.076 1.00 85.00 111 LEU A N 1
ATOM 869 C CA . LEU A 1 111 ? 9.798 -10.174 -14.468 1.00 85.00 111 LEU A CA 1
ATOM 870 C C . LEU A 1 111 ? 10.151 -11.283 -15.473 1.00 85.00 111 LEU A C 1
ATOM 872 O O . LEU A 1 111 ? 11.237 -11.857 -15.386 1.00 85.00 111 LEU A O 1
ATOM 876 N N . ALA A 1 112 ? 9.272 -11.549 -16.442 1.00 87.38 112 ALA A N 1
ATOM 877 C CA . ALA A 1 112 ? 9.501 -12.526 -17.505 1.00 87.38 112 ALA A CA 1
ATOM 878 C C . ALA A 1 112 ? 10.452 -12.026 -18.612 1.00 87.38 112 ALA A C 1
ATOM 880 O O . ALA A 1 112 ? 11.050 -12.842 -19.312 1.00 87.38 112 ALA A O 1
ATOM 881 N N . ALA A 1 113 ? 10.622 -10.709 -18.774 1.00 86.12 113 ALA A N 1
ATOM 882 C CA . ALA A 1 113 ? 11.498 -10.139 -19.797 1.00 86.12 113 ALA A CA 1
ATOM 883 C C . ALA A 1 113 ? 12.968 -10.559 -19.592 1.00 86.12 113 ALA A C 1
ATOM 885 O O . ALA A 1 113 ? 13.553 -10.331 -18.529 1.00 86.12 113 ALA A O 1
ATOM 886 N N . MET A 1 114 ? 13.578 -11.153 -20.622 1.00 83.44 114 MET A N 1
ATOM 887 C CA . MET A 1 114 ? 14.985 -11.564 -20.624 1.00 83.44 114 MET A CA 1
ATOM 888 C C . MET A 1 114 ? 15.852 -10.450 -21.203 1.00 83.44 114 MET A C 1
ATOM 890 O O . MET A 1 114 ? 15.979 -10.329 -22.417 1.00 83.44 114 MET A O 1
ATOM 894 N N . LEU A 1 115 ? 16.468 -9.645 -20.338 1.00 83.00 115 LEU A N 1
ATOM 895 C CA . LEU A 1 115 ? 17.423 -8.626 -20.774 1.00 83.00 115 LEU A CA 1
ATOM 896 C C . LEU A 1 115 ? 18.587 -9.271 -21.559 1.00 83.00 115 LEU A C 1
ATOM 898 O O . LEU A 1 115 ? 19.077 -10.320 -21.138 1.00 83.00 115 LEU A O 1
ATOM 902 N N . PRO A 1 116 ? 19.032 -8.671 -22.682 1.00 84.31 116 PRO A N 1
ATOM 903 C CA . PRO A 1 116 ? 18.680 -7.335 -23.184 1.00 84.31 116 PRO A CA 1
ATOM 904 C C . PRO A 1 116 ? 17.430 -7.278 -24.087 1.00 84.31 116 PRO A C 1
ATOM 906 O O . PRO A 1 116 ? 17.094 -6.207 -24.587 1.00 84.31 116 PRO A O 1
ATOM 909 N N . ASN A 1 117 ? 16.726 -8.391 -24.305 1.00 86.56 117 ASN A N 1
ATOM 910 C CA . ASN A 1 117 ? 15.558 -8.438 -25.183 1.00 86.56 117 ASN A CA 1
ATOM 911 C C . ASN A 1 117 ? 14.349 -7.769 -24.512 1.00 86.56 117 ASN A C 1
ATOM 913 O O . ASN A 1 117 ? 13.738 -8.304 -23.583 1.00 86.56 117 ASN A O 1
ATOM 917 N N . ILE A 1 118 ? 14.009 -6.575 -24.991 1.00 86.69 118 ILE A N 1
ATOM 918 C CA . ILE A 1 118 ? 12.865 -5.794 -24.515 1.00 86.69 118 ILE A CA 1
ATOM 919 C C . ILE A 1 118 ? 11.581 -6.329 -25.182 1.00 86.69 118 ILE A C 1
ATOM 921 O O . ILE A 1 118 ? 11.597 -6.595 -26.386 1.00 86.69 118 ILE A O 1
ATOM 925 N N . PRO A 1 119 ? 10.458 -6.474 -24.451 1.00 84.62 119 PRO A N 1
ATOM 926 C CA . PRO A 1 119 ? 9.180 -6.873 -25.039 1.00 84.62 119 PRO A CA 1
ATOM 927 C C . PRO A 1 119 ? 8.741 -5.945 -26.181 1.00 84.62 119 PRO A C 1
ATOM 929 O O . PRO A 1 119 ? 8.813 -4.724 -26.053 1.00 84.62 119 PRO A O 1
ATOM 932 N N . LEU A 1 120 ? 8.225 -6.512 -27.277 1.00 85.19 120 LEU A N 1
ATOM 933 C CA . LEU A 1 120 ? 7.784 -5.743 -28.454 1.00 85.19 120 LEU A CA 1
ATOM 934 C C . LEU A 1 120 ? 6.670 -4.730 -28.127 1.00 85.19 120 LEU A C 1
ATOM 936 O O . LEU A 1 120 ? 6.615 -3.657 -28.717 1.00 85.19 120 LEU A O 1
ATOM 940 N N . ASN A 1 121 ? 5.819 -5.038 -27.148 1.00 85.31 121 ASN A N 1
ATOM 941 C CA . ASN A 1 121 ? 4.739 -4.179 -26.655 1.00 85.31 121 ASN A CA 1
ATOM 942 C C . ASN A 1 121 ? 5.168 -3.279 -25.476 1.00 85.31 121 ASN A C 1
ATOM 944 O O . ASN A 1 121 ? 4.351 -2.910 -24.631 1.00 85.31 121 ASN A O 1
ATOM 948 N N . TRP A 1 122 ? 6.454 -2.927 -25.394 1.00 84.19 122 TRP A N 1
ATOM 949 C CA . TRP A 1 122 ? 7.025 -2.121 -24.311 1.00 84.19 122 TRP A CA 1
ATOM 950 C C . TRP A 1 122 ? 6.266 -0.817 -24.034 1.00 84.19 122 TRP A C 1
ATOM 952 O O . TRP A 1 122 ? 5.972 -0.497 -22.880 1.00 84.19 122 TRP A O 1
ATOM 962 N N . SER A 1 123 ? 5.945 -0.065 -25.087 1.00 82.81 123 SER A N 1
ATOM 963 C CA . SER A 1 123 ? 5.242 1.216 -24.984 1.00 82.81 123 SER A CA 1
ATOM 964 C C . SER A 1 123 ? 3.849 1.059 -24.375 1.00 82.81 123 SER A C 1
ATOM 966 O O . SER A 1 123 ? 3.472 1.870 -23.534 1.00 82.81 123 SER A O 1
ATOM 968 N N . GLU A 1 124 ? 3.128 -0.004 -24.732 1.00 82.25 124 GLU A N 1
ATOM 969 C CA . GLU A 1 124 ? 1.786 -0.317 -24.228 1.00 82.25 124 GLU A CA 1
ATOM 970 C C . GLU A 1 124 ? 1.814 -0.780 -22.761 1.00 82.25 124 GLU A C 1
ATOM 972 O O . GLU A 1 124 ? 1.060 -0.290 -21.917 1.00 82.25 124 GLU A O 1
ATOM 977 N N . LEU A 1 125 ? 2.753 -1.668 -22.418 1.00 77.81 125 LEU A N 1
ATOM 978 C CA . LEU A 1 125 ? 3.011 -2.083 -21.033 1.00 77.81 125 LEU A CA 1
ATOM 979 C C . LEU A 1 125 ? 3.318 -0.876 -20.137 1.00 77.81 125 LEU A C 1
ATOM 981 O O . LEU A 1 125 ? 2.830 -0.778 -19.006 1.00 77.81 125 LEU A O 1
ATOM 985 N N . ARG A 1 126 ? 4.105 0.073 -20.655 1.00 77.31 126 ARG A N 1
ATOM 986 C CA . ARG A 1 126 ? 4.482 1.293 -19.941 1.00 77.31 126 ARG A CA 1
ATOM 987 C C . ARG A 1 126 ? 3.371 2.339 -19.924 1.00 77.31 126 ARG A C 1
ATOM 989 O O . ARG A 1 126 ? 3.267 3.054 -18.937 1.00 77.31 126 ARG A O 1
ATOM 996 N N . SER A 1 127 ? 2.516 2.451 -20.936 1.00 72.50 127 SER A N 1
ATOM 997 C CA . SER A 1 127 ? 1.388 3.390 -20.885 1.00 72.50 127 SER A CA 1
ATOM 998 C C . SER A 1 127 ? 0.314 2.931 -19.901 1.00 72.50 127 SER A C 1
ATOM 1000 O O . SER A 1 127 ? -0.228 3.755 -19.168 1.00 72.50 127 SER A O 1
ATOM 1002 N N . ASN A 1 128 ? 0.068 1.622 -19.815 1.00 67.00 128 ASN A N 1
ATOM 1003 C CA . ASN A 1 128 ? -0.953 1.063 -18.929 1.00 67.00 128 ASN A CA 1
ATOM 1004 C C . ASN A 1 128 ? -0.517 1.070 -17.455 1.00 67.00 128 ASN A C 1
ATOM 1006 O O . ASN A 1 128 ? -1.342 1.304 -16.574 1.00 67.00 128 ASN A O 1
ATOM 1010 N N . CYS A 1 129 ? 0.779 0.868 -17.177 1.00 62.09 129 CYS A N 1
ATOM 1011 C CA . CYS A 1 129 ? 1.307 0.836 -15.808 1.00 62.09 129 CYS A CA 1
ATOM 1012 C C . CYS A 1 129 ? 2.063 2.114 -15.389 1.00 62.09 129 CYS A C 1
ATOM 1014 O O . CYS A 1 129 ? 2.013 2.502 -14.223 1.00 62.09 129 CYS A O 1
ATOM 1016 N N . GLY A 1 130 ? 2.772 2.769 -16.312 1.00 52.81 130 GLY A N 1
ATOM 1017 C CA . GLY A 1 130 ? 3.669 3.904 -16.056 1.00 52.81 130 GLY A CA 1
ATOM 1018 C C . GLY A 1 130 ? 3.022 5.294 -16.153 1.00 52.81 130 GLY A C 1
ATOM 1019 O O . GLY A 1 130 ? 3.417 6.195 -15.414 1.00 52.81 130 GLY A O 1
ATOM 1020 N N . ASN A 1 131 ? 1.984 5.486 -16.978 1.00 47.19 131 ASN A N 1
ATOM 1021 C CA . ASN A 1 131 ? 1.439 6.822 -17.286 1.00 47.19 131 ASN A CA 1
ATOM 1022 C C . ASN A 1 131 ? 0.227 7.303 -16.464 1.00 47.19 131 ASN A C 1
ATOM 1024 O O . ASN A 1 131 ? -0.353 8.324 -16.821 1.00 47.19 131 ASN A O 1
ATOM 1028 N N . GLY A 1 132 ? -0.162 6.680 -15.345 1.00 53.72 132 GLY A N 1
ATOM 1029 C CA . GLY A 1 132 ? -1.111 7.377 -14.455 1.00 53.72 132 GLY A CA 1
ATOM 1030 C C . GLY A 1 132 ? -1.991 6.547 -13.529 1.00 53.72 132 GLY A C 1
ATOM 1031 O O . GLY A 1 132 ? -1.938 6.785 -12.326 1.00 53.72 132 GLY A O 1
ATOM 1032 N N . PRO A 1 133 ? -2.816 5.599 -14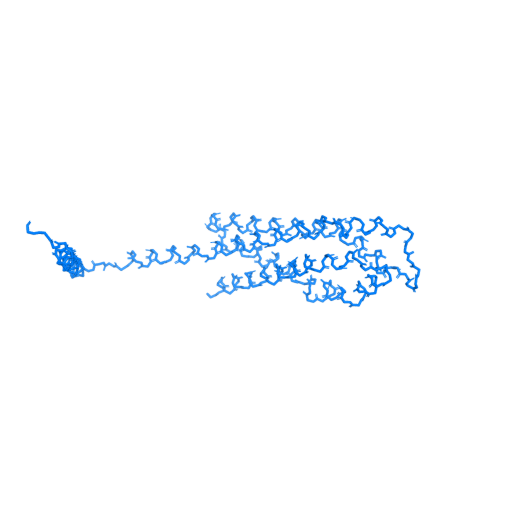.003 1.00 57.66 133 PRO A N 1
ATOM 1033 C CA . PRO A 1 133 ? -3.959 5.153 -13.203 1.00 57.66 133 PRO A CA 1
ATOM 1034 C C . PRO A 1 133 ? -3.572 4.302 -11.982 1.00 57.66 133 PRO A C 1
ATOM 1036 O O . PRO A 1 133 ? -4.116 4.507 -10.899 1.00 57.66 133 PRO A O 1
ATOM 1039 N N . CYS A 1 134 ? -2.593 3.400 -12.097 1.00 60.91 134 CYS A N 1
ATOM 1040 C CA . CYS A 1 134 ? -2.278 2.439 -11.031 1.00 60.91 134 CYS A CA 1
ATOM 1041 C C . CYS A 1 134 ? -1.802 3.097 -9.726 1.00 60.91 134 CYS A C 1
ATOM 1043 O O . CYS A 1 134 ? -2.242 2.723 -8.637 1.00 60.91 134 CYS A O 1
ATOM 1045 N N . HIS A 1 135 ? -0.909 4.084 -9.829 1.00 61.00 135 HIS A N 1
ATOM 1046 C CA . HIS A 1 135 ? -0.329 4.759 -8.666 1.00 61.00 135 HIS A CA 1
ATOM 1047 C C . HIS A 1 135 ? -1.118 6.013 -8.264 1.00 61.00 135 HIS A C 1
ATOM 1049 O O . HIS A 1 135 ? -1.310 6.233 -7.068 1.00 61.00 135 HIS A O 1
ATOM 1055 N N . ALA A 1 136 ? -1.680 6.769 -9.218 1.00 60.31 136 ALA A N 1
ATOM 1056 C CA . ALA A 1 136 ? -2.463 7.969 -8.908 1.00 60.31 136 ALA A CA 1
ATOM 1057 C C . ALA A 1 136 ? -3.788 7.663 -8.184 1.00 60.31 136 ALA A C 1
ATOM 1059 O O . ALA A 1 136 ? -4.256 8.496 -7.410 1.00 60.31 136 ALA A O 1
ATOM 1060 N N . ILE A 1 137 ? -4.373 6.473 -8.378 1.00 61.78 137 ILE A N 1
ATOM 1061 C CA . ILE A 1 137 ? -5.588 6.041 -7.663 1.00 61.78 137 ILE A CA 1
ATOM 1062 C C . ILE A 1 137 ? -5.260 5.567 -6.236 1.00 61.78 137 ILE A C 1
ATOM 1064 O O . ILE A 1 137 ? -6.027 5.815 -5.305 1.00 61.78 137 ILE A O 1
ATOM 1068 N N . ARG A 1 138 ? -4.107 4.918 -6.017 1.00 66.81 138 ARG A N 1
ATOM 1069 C CA . ARG A 1 138 ? -3.773 4.299 -4.717 1.00 66.81 138 ARG A CA 1
ATOM 1070 C C . ARG A 1 138 ? -3.446 5.317 -3.627 1.00 66.81 138 ARG A C 1
ATOM 1072 O O . ARG A 1 138 ? -3.860 5.144 -2.481 1.00 66.81 138 ARG A O 1
ATOM 1079 N N . THR A 1 139 ? -2.755 6.402 -3.954 1.00 65.12 139 THR A N 1
ATOM 1080 C CA . THR A 1 139 ? -2.345 7.414 -2.968 1.00 65.12 139 THR A CA 1
ATOM 1081 C C . THR A 1 139 ? -3.509 8.169 -2.300 1.00 65.12 139 THR A C 1
ATOM 1083 O O . THR A 1 139 ? -3.467 8.336 -1.078 1.00 65.12 139 THR A O 1
ATOM 1086 N N . PRO A 1 140 ? -4.557 8.649 -3.005 1.00 66.38 140 PRO A N 1
ATOM 1087 C CA . PRO A 1 140 ? -5.711 9.271 -2.347 1.00 66.38 140 PRO A CA 1
ATOM 1088 C C . PRO A 1 140 ? -6.526 8.266 -1.523 1.00 66.38 140 PRO A C 1
ATOM 1090 O O . PRO A 1 140 ? -7.015 8.618 -0.450 1.00 66.38 140 PRO A O 1
ATOM 1093 N N . VAL A 1 141 ? -6.611 7.007 -1.963 1.00 69.81 141 VAL A N 1
ATOM 1094 C CA . VAL A 1 141 ? -7.299 5.930 -1.234 1.00 69.81 141 VAL A CA 1
ATOM 1095 C C . VAL A 1 141 ? -6.606 5.611 0.097 1.00 69.81 141 VAL A C 1
ATOM 1097 O O . VAL A 1 141 ? -7.254 5.539 1.141 1.00 69.81 141 VAL A O 1
ATOM 1100 N N . CYS A 1 142 ? -5.276 5.510 0.104 1.00 69.81 142 CYS A N 1
ATOM 1101 C CA . CYS A 1 142 ? -4.533 5.256 1.340 1.00 69.81 142 CYS A CA 1
ATOM 1102 C C . CYS A 1 142 ? -4.625 6.450 2.313 1.00 69.81 142 CYS A C 1
ATOM 1104 O O . CYS A 1 142 ? -4.861 6.265 3.509 1.00 69.81 142 CYS A O 1
ATOM 1106 N N . ARG A 1 143 ? -4.557 7.690 1.798 1.00 71.31 143 ARG A N 1
ATOM 1107 C CA . ARG A 1 143 ? -4.709 8.913 2.610 1.00 71.31 143 ARG A CA 1
ATOM 1108 C C . ARG A 1 143 ? -6.085 9.030 3.262 1.00 71.31 143 ARG A C 1
ATOM 1110 O O . ARG A 1 143 ? -6.180 9.383 4.438 1.00 71.31 143 ARG A O 1
ATOM 1117 N N . THR A 1 144 ? -7.143 8.732 2.515 1.00 73.38 144 THR A N 1
ATOM 1118 C CA . THR A 1 144 ? -8.518 8.772 3.033 1.00 73.38 144 THR A CA 1
ATOM 1119 C C . THR A 1 144 ? -8.752 7.681 4.079 1.00 73.38 144 THR A C 1
ATOM 1121 O O . THR A 1 144 ? -9.335 7.964 5.124 1.00 73.38 144 THR A O 1
ATOM 1124 N N . SER A 1 145 ? -8.194 6.482 3.883 1.00 70.44 145 SER A N 1
ATOM 1125 C CA . SER A 1 145 ? -8.247 5.392 4.868 1.00 70.44 145 SER A CA 1
ATOM 1126 C C . SER A 1 145 ? -7.577 5.745 6.210 1.00 70.44 145 SER A C 1
ATOM 1128 O O . SER A 1 145 ? -8.166 5.521 7.278 1.00 70.44 145 SER A O 1
ATOM 1130 N N . ILE A 1 146 ? -6.401 6.394 6.192 1.00 74.56 146 ILE A N 1
ATOM 1131 C CA . ILE A 1 146 ? -5.778 6.930 7.418 1.00 74.56 146 ILE A CA 1
ATOM 1132 C C . ILE A 1 146 ? -6.701 7.943 8.095 1.00 74.56 146 ILE A C 1
ATOM 1134 O O . ILE A 1 146 ? -6.917 7.864 9.305 1.00 74.56 146 ILE A O 1
ATOM 1138 N N . ALA A 1 147 ? -7.226 8.911 7.339 1.00 75.31 147 ALA A N 1
ATOM 1139 C CA . ALA A 1 147 ? -8.042 9.985 7.899 1.00 75.31 147 ALA A CA 1
ATOM 1140 C C . ALA A 1 147 ? -9.289 9.435 8.611 1.00 75.31 147 ALA A C 1
ATOM 1142 O O . ALA A 1 147 ? -9.584 9.842 9.737 1.00 75.31 147 ALA A O 1
ATOM 1143 N N . CYS A 1 148 ? -9.961 8.451 8.008 1.00 73.62 148 CYS A N 1
ATOM 1144 C CA . CYS A 1 148 ? -11.088 7.744 8.616 1.00 73.62 148 CYS A CA 1
ATOM 1145 C C . CYS A 1 148 ? -10.681 6.999 9.898 1.00 73.62 148 CYS A C 1
ATOM 1147 O O . CYS A 1 148 ? -11.378 7.091 10.911 1.00 73.62 148 CYS A O 1
ATOM 1149 N N . SER A 1 149 ? -9.527 6.326 9.890 1.00 71.75 149 SER A N 1
ATOM 1150 C CA . SER A 1 149 ? -9.007 5.587 11.050 1.00 71.75 149 SER A CA 1
ATOM 1151 C C . SER A 1 149 ? -8.634 6.511 12.219 1.00 71.75 149 SER A C 1
ATOM 1153 O O . SER A 1 149 ? -8.932 6.216 13.378 1.00 71.75 149 SER A O 1
ATOM 1155 N N . ILE A 1 150 ? -8.043 7.675 11.930 1.00 75.62 150 ILE A N 1
ATOM 1156 C CA . ILE A 1 150 ? -7.738 8.706 12.933 1.00 75.62 150 ILE A CA 1
ATOM 1157 C C . ILE A 1 150 ? -9.026 9.332 13.480 1.00 75.62 150 ILE A C 1
ATOM 1159 O O . ILE A 1 150 ? -9.131 9.544 14.691 1.00 75.62 150 ILE A O 1
ATOM 1163 N N . ALA A 1 151 ? -10.008 9.621 12.621 1.00 75.19 151 ALA A N 1
ATOM 1164 C CA . ALA A 1 151 ? -11.287 10.194 13.034 1.00 75.19 151 ALA A CA 1
ATOM 1165 C C . ALA A 1 151 ? -12.041 9.264 14.000 1.00 75.19 151 ALA A C 1
ATOM 1167 O O . ALA A 1 151 ? -12.499 9.721 15.050 1.00 75.19 151 ALA A O 1
ATOM 1168 N N . ALA A 1 152 ? -12.073 7.960 13.703 1.00 71.94 152 ALA A N 1
ATOM 1169 C CA . ALA A 1 152 ? -12.636 6.947 14.594 1.00 71.94 152 ALA A CA 1
ATOM 1170 C C . ALA A 1 152 ? -11.890 6.883 15.945 1.00 71.94 152 ALA A C 1
ATOM 1172 O O . ALA A 1 152 ? -12.505 6.754 17.000 1.00 71.94 152 ALA A O 1
ATOM 1173 N N . ALA A 1 153 ? -10.561 7.050 15.953 1.00 71.81 153 ALA A N 1
ATOM 1174 C CA . ALA A 1 153 ? -9.759 6.986 17.178 1.00 71.81 153 ALA A CA 1
ATOM 1175 C C . ALA A 1 153 ? -9.811 8.256 18.056 1.00 71.81 153 ALA A C 1
ATOM 1177 O O . ALA A 1 153 ? -9.575 8.178 19.265 1.00 71.81 153 ALA A O 1
ATOM 1178 N N . ARG A 1 154 ? -10.071 9.442 17.485 1.00 72.62 154 ARG A N 1
ATOM 1179 C CA . ARG A 1 154 ? -10.138 10.710 18.245 1.00 72.62 154 ARG A CA 1
ATOM 1180 C C . ARG A 1 154 ? -11.445 10.868 19.020 1.00 72.62 154 ARG A C 1
ATOM 1182 O O . ARG A 1 154 ? -11.428 11.428 20.113 1.00 72.62 154 ARG A O 1
ATOM 1189 N N . ARG A 1 155 ? -12.557 10.364 18.486 1.00 62.97 155 ARG A N 1
ATOM 1190 C CA . ARG A 1 155 ? -13.896 10.629 19.027 1.00 62.97 155 ARG A CA 1
ATOM 1191 C C . ARG A 1 155 ? -14.173 9.925 20.354 1.00 62.97 155 ARG A C 1
ATOM 1193 O O . ARG A 1 155 ? -14.803 10.503 21.230 1.00 62.97 155 ARG A O 1
ATOM 1200 N N . GLU A 1 156 ? -13.641 8.724 20.543 1.00 58.03 156 GLU A N 1
ATOM 1201 C CA . GLU A 1 156 ? -13.836 7.979 21.790 1.00 58.03 156 GLU A CA 1
ATOM 1202 C C . GLU A 1 156 ? -13.153 8.628 23.002 1.00 58.03 156 GLU A C 1
ATOM 1204 O O . GLU A 1 156 ? -13.637 8.498 24.124 1.00 58.03 156 GLU A O 1
ATOM 1209 N N . ARG A 1 157 ? -12.055 9.368 22.786 1.00 58.66 157 ARG A N 1
ATOM 1210 C CA . ARG A 1 157 ? -11.419 10.147 23.858 1.00 58.66 157 ARG A CA 1
ATOM 1211 C C . ARG A 1 157 ? -12.282 11.323 24.306 1.00 58.66 157 ARG A C 1
ATOM 1213 O O . ARG A 1 157 ? -12.291 11.604 25.494 1.00 58.66 157 ARG A O 1
ATOM 1220 N N . TYR A 1 158 ? -13.009 11.943 23.377 1.00 54.84 158 TYR A N 1
ATOM 1221 C CA . TYR A 1 158 ? -13.922 13.048 23.667 1.00 54.84 158 TYR A CA 1
ATOM 1222 C C . TYR A 1 158 ? -15.180 12.577 24.414 1.00 54.84 158 TYR A C 1
ATOM 1224 O O . TYR A 1 158 ? -15.548 13.147 25.431 1.00 54.84 158 TYR A O 1
ATOM 1232 N N . VAL A 1 159 ? -15.792 11.469 23.979 1.00 58.44 159 VAL A N 1
ATOM 1233 C CA . VAL A 1 159 ? -16.960 10.899 24.682 1.00 58.44 159 VAL A CA 1
ATOM 1234 C C . VAL A 1 159 ? -16.585 10.436 26.094 1.00 58.44 159 VAL A C 1
ATOM 1236 O O . VAL A 1 159 ? -17.321 10.692 27.039 1.00 58.44 159 VAL A O 1
ATOM 1239 N N . ARG A 1 160 ? -15.412 9.808 26.263 1.00 58.94 160 ARG A N 1
ATOM 1240 C CA . ARG A 1 160 ? -14.945 9.372 27.586 1.00 58.94 160 ARG A CA 1
ATOM 1241 C C . ARG A 1 160 ? -14.591 10.540 28.516 1.00 58.94 160 ARG A C 1
ATOM 1243 O O . ARG A 1 160 ? -14.738 10.376 29.721 1.00 58.94 160 ARG A O 1
ATOM 1250 N N . SER A 1 161 ? -14.112 11.677 28.000 1.00 57.72 161 SER A N 1
ATOM 1251 C CA . SER A 1 161 ? -13.875 12.865 28.833 1.00 57.72 161 SER A CA 1
ATOM 1252 C C . SER A 1 161 ? -15.183 13.512 29.284 1.00 57.72 161 SER A C 1
ATOM 1254 O O . SER A 1 161 ? -15.310 13.807 30.465 1.00 57.72 161 SER A O 1
ATOM 1256 N N . ASP A 1 162 ? -16.174 13.631 28.393 1.00 52.75 162 ASP A N 1
ATOM 1257 C CA . ASP A 1 162 ? -17.488 14.188 28.750 1.00 52.75 162 ASP A CA 1
ATOM 1258 C C . ASP A 1 162 ? -18.203 13.319 29.799 1.00 52.75 162 ASP A C 1
ATOM 1260 O O . ASP A 1 162 ? -18.813 13.831 30.731 1.00 52.75 162 ASP A O 1
ATOM 1264 N N . GLU A 1 163 ? -18.104 11.992 29.694 1.00 56.75 163 GLU A N 1
ATOM 1265 C CA . GLU A 1 163 ? -18.717 11.076 30.663 1.00 56.75 163 GLU A CA 1
ATOM 1266 C C . GLU A 1 163 ? -17.983 11.081 32.019 1.00 56.75 163 GLU A C 1
ATOM 1268 O O . GLU A 1 163 ? -18.615 10.964 33.068 1.00 56.75 163 GLU A O 1
ATOM 1273 N N . ALA A 1 164 ? -16.660 11.288 32.025 1.00 58.75 164 ALA A N 1
ATOM 1274 C CA . ALA A 1 164 ? -15.884 11.444 33.256 1.00 58.75 164 ALA A CA 1
ATOM 1275 C C . ALA A 1 164 ? -16.211 12.754 34.000 1.00 58.75 164 ALA A C 1
ATOM 1277 O O . ALA A 1 164 ? -16.260 12.748 35.231 1.00 58.75 164 ALA A O 1
ATOM 1278 N N . ASP A 1 165 ? -16.500 13.838 33.275 1.00 55.53 165 ASP A N 1
ATOM 1279 C CA . ASP A 1 165 ? -16.921 15.117 33.864 1.00 55.53 165 ASP A CA 1
ATOM 1280 C C . ASP A 1 165 ? -18.347 15.060 34.446 1.00 55.53 165 ASP A C 1
ATOM 1282 O O . ASP A 1 165 ? -18.672 15.801 35.374 1.00 55.53 165 ASP A O 1
ATOM 1286 N N . VAL A 1 166 ? -19.196 14.147 33.960 1.00 59.09 166 VAL A N 1
ATOM 1287 C CA . VAL A 1 166 ? -20.580 13.971 34.439 1.00 59.09 166 VAL A CA 1
ATOM 1288 C C . VAL A 1 166 ? -20.673 13.077 35.688 1.00 59.09 166 VAL A C 1
ATOM 1290 O O . VAL A 1 166 ? -21.624 13.203 36.459 1.00 59.09 166 VAL A O 1
ATOM 1293 N N . ILE A 1 167 ? -19.697 12.193 35.932 1.00 52.84 167 ILE A N 1
ATOM 1294 C CA . ILE A 1 167 ? -19.754 11.203 37.029 1.00 52.84 167 ILE A CA 1
ATOM 1295 C C . ILE A 1 167 ? -19.174 11.726 38.355 1.00 52.84 167 ILE A C 1
ATOM 1297 O O . ILE A 1 167 ? -19.364 11.088 39.389 1.00 52.84 167 ILE A O 1
ATOM 1301 N N . VAL A 1 168 ? -18.541 12.902 38.403 1.00 51.44 168 VAL A N 1
ATOM 1302 C CA . VAL A 1 168 ? -18.250 13.539 39.698 1.00 51.44 168 VAL A CA 1
ATOM 1303 C C . VAL A 1 168 ? -19.548 14.171 40.208 1.00 51.44 168 VAL A C 1
ATOM 1305 O O . VAL A 1 168 ? -19.975 15.185 39.650 1.00 51.44 168 VAL A O 1
ATOM 1308 N N . PRO A 1 169 ? -20.200 13.644 41.266 1.00 46.56 169 PRO A N 1
ATOM 1309 C CA . PRO A 1 169 ? -21.285 14.382 41.875 1.00 46.56 169 PRO A CA 1
ATOM 1310 C C . PRO A 1 169 ? -20.643 15.639 42.448 1.00 46.56 169 PRO A C 1
ATOM 1312 O O . PRO A 1 169 ? -19.827 15.564 43.370 1.00 46.56 169 PRO A O 1
ATOM 1315 N N . ALA A 1 170 ? -20.970 16.794 41.871 1.00 51.09 170 ALA A N 1
ATOM 1316 C CA . ALA A 1 170 ? -20.656 18.073 42.470 1.00 51.09 170 ALA A CA 1
ATOM 1317 C C . ALA A 1 170 ? -21.274 18.063 43.871 1.00 51.09 170 ALA A C 1
ATOM 1319 O O . ALA A 1 170 ? -22.470 18.298 44.051 1.00 51.09 170 ALA A O 1
ATOM 1320 N N . SER A 1 171 ? -20.463 17.727 44.877 1.00 48.00 171 SER A N 1
ATOM 1321 C CA . SER A 1 171 ? -20.832 17.956 46.261 1.00 48.00 171 SER A CA 1
ATOM 1322 C C . SER A 1 171 ? -21.227 19.431 46.336 1.00 48.00 171 SER A C 1
ATOM 1324 O O . SER A 1 171 ? -20.525 20.290 45.795 1.00 48.00 171 SER A O 1
ATOM 1326 N N . ARG A 1 172 ? -22.388 19.738 46.923 1.00 49.59 172 ARG A N 1
ATOM 1327 C CA . ARG A 1 172 ? -22.960 21.100 46.933 1.00 49.59 172 ARG A CA 1
ATOM 1328 C C . ARG A 1 172 ? -21.992 22.179 47.443 1.00 49.59 172 ARG A C 1
ATOM 1330 O O . ARG A 1 172 ? -22.215 23.352 47.173 1.00 49.59 172 ARG A O 1
ATOM 1337 N N . HIS A 1 173 ? -20.909 21.800 48.120 1.00 48.91 173 HIS A N 1
ATOM 1338 C CA . HIS A 1 173 ? -19.850 22.707 48.555 1.00 48.91 173 HIS A CA 1
ATOM 1339 C C . HIS A 1 173 ? -18.900 23.181 47.439 1.00 48.91 173 HIS A C 1
ATOM 1341 O O . HIS A 1 173 ? -18.324 24.257 47.566 1.00 48.91 173 HIS A O 1
ATOM 1347 N N . SER A 1 174 ? -18.753 22.449 46.331 1.00 48.47 174 SER A N 1
ATOM 1348 C CA . SER A 1 174 ? -17.817 22.808 45.250 1.00 48.47 174 SER A CA 1
ATOM 1349 C C . SER A 1 174 ? -18.396 23.811 44.243 1.00 48.47 174 SER A C 1
ATOM 1351 O O . SER A 1 174 ? -17.642 24.573 43.641 1.00 48.47 174 SER A O 1
ATOM 1353 N N . LEU A 1 175 ? -19.725 23.864 44.092 1.00 50.75 175 LEU A N 1
ATOM 1354 C CA . LEU A 1 175 ? -20.402 24.825 43.207 1.00 50.75 175 LEU A CA 1
ATOM 1355 C C . LEU A 1 175 ? -20.262 26.274 43.701 1.00 50.75 175 LEU A C 1
ATOM 1357 O O . LEU A 1 175 ? -20.068 27.175 42.890 1.00 50.75 175 LEU A O 1
ATOM 1361 N N . ALA A 1 176 ? -20.253 26.494 45.020 1.00 52.94 176 ALA A N 1
ATOM 1362 C CA . ALA A 1 176 ? -20.060 27.827 45.596 1.00 52.94 176 ALA A CA 1
ATOM 1363 C C . ALA A 1 176 ? -18.649 28.386 45.328 1.00 52.94 176 ALA A C 1
ATOM 1365 O O . ALA A 1 176 ? -18.497 29.568 45.029 1.00 52.94 176 ALA A O 1
ATOM 1366 N N . ILE A 1 177 ? -17.620 27.531 45.363 1.00 55.12 177 ILE A N 1
ATOM 1367 C CA . ILE A 1 177 ? -16.233 27.938 45.085 1.00 55.12 177 ILE A CA 1
ATOM 1368 C C . ILE A 1 177 ? -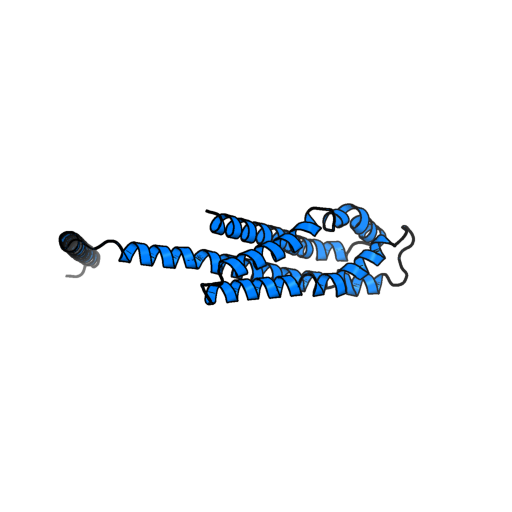16.061 28.273 43.595 1.00 55.12 177 ILE A C 1
ATOM 1370 O O . ILE A 1 177 ? -15.381 29.241 43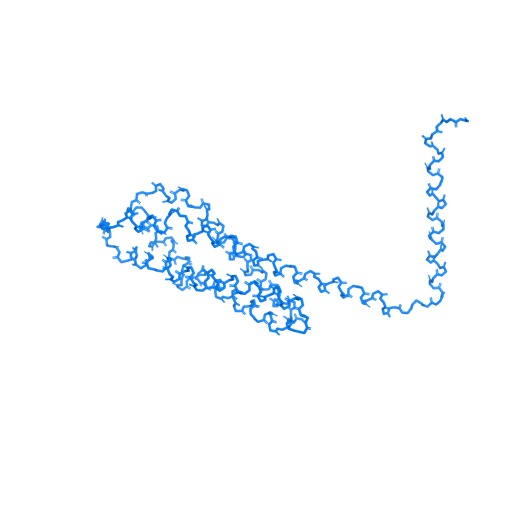.250 1.00 55.12 177 ILE A O 1
ATOM 1374 N N . TYR A 1 178 ? -16.714 27.515 42.707 1.00 49.19 178 TYR A N 1
ATOM 1375 C CA . TYR A 1 178 ? -16.624 27.743 41.264 1.00 49.19 178 TYR A CA 1
ATOM 1376 C C . TYR A 1 178 ? -17.342 29.030 40.825 1.00 49.19 178 TYR A C 1
ATOM 1378 O O . TYR A 1 178 ? -16.800 29.779 40.011 1.00 49.19 178 TYR A O 1
ATOM 1386 N N . ASP A 1 179 ? -18.512 29.342 41.394 1.00 52.44 179 ASP A N 1
ATOM 1387 C CA . ASP A 1 179 ? -19.214 30.602 41.107 1.00 52.44 179 ASP A CA 1
ATOM 1388 C C . ASP A 1 179 ? -18.495 31.825 41.699 1.00 52.44 179 ASP A C 1
ATOM 1390 O O . ASP A 1 179 ? -18.434 32.877 41.055 1.00 52.44 179 ASP A O 1
ATOM 1394 N N . GLN A 1 180 ? -17.859 31.688 42.868 1.00 55.69 180 GLN A N 1
ATOM 1395 C CA . GLN A 1 180 ? -17.082 32.771 43.474 1.00 55.69 180 GLN A CA 1
ATOM 1396 C C . GLN A 1 180 ? -15.817 33.098 42.660 1.00 55.69 180 GLN A C 1
ATOM 1398 O O . GLN A 1 180 ? -15.547 34.272 42.395 1.00 55.69 180 GLN A O 1
ATOM 1403 N N . ALA A 1 181 ? -15.120 32.082 42.137 1.00 52.28 181 ALA A N 1
ATOM 1404 C CA . ALA A 1 181 ? -13.992 32.278 41.222 1.00 52.28 181 ALA A CA 1
ATOM 1405 C C . ALA A 1 181 ? -14.420 32.911 39.880 1.00 52.28 181 ALA A C 1
ATOM 1407 O O . ALA A 1 181 ? -13.695 33.731 39.306 1.00 52.28 181 ALA A O 1
ATOM 1408 N N . ARG A 1 182 ? -15.622 32.589 39.378 1.00 52.28 182 ARG A N 1
ATOM 1409 C CA . ARG A 1 182 ? -16.159 33.162 38.129 1.00 52.28 182 ARG A CA 1
ATOM 1410 C C . ARG A 1 182 ? -16.586 34.626 38.291 1.00 52.28 182 ARG A C 1
ATOM 1412 O O . ARG A 1 182 ? -16.410 35.416 37.358 1.00 52.28 182 ARG A O 1
ATOM 1419 N N . CYS A 1 183 ? -17.096 35.002 39.465 1.00 50.31 183 CYS A N 1
ATOM 1420 C CA . CYS A 1 183 ? -17.403 36.390 39.816 1.00 50.31 183 CYS A CA 1
ATOM 1421 C C . CYS A 1 183 ? -16.137 37.242 40.016 1.00 50.31 183 CYS A C 1
ATOM 1423 O O . CYS A 1 183 ? -16.082 38.356 39.491 1.00 50.31 183 CYS A O 1
ATOM 1425 N N . GLU A 1 184 ? -15.091 36.721 40.670 1.00 51.72 184 GLU A N 1
ATOM 1426 C CA . GLU A 1 184 ? -13.803 37.428 40.800 1.00 51.72 184 GLU A CA 1
ATOM 1427 C C . GLU A 1 184 ? -13.068 37.593 39.461 1.00 51.72 184 GLU A C 1
ATOM 1429 O O . GLU A 1 184 ? -12.453 38.630 39.202 1.00 51.72 184 GLU A O 1
ATOM 1434 N N . ALA A 1 185 ? -13.170 36.617 38.554 1.00 52.34 185 ALA A N 1
ATOM 1435 C CA . ALA A 1 185 ? -12.598 36.747 37.215 1.00 52.34 185 ALA A CA 1
ATOM 1436 C C . ALA A 1 185 ? -13.322 37.820 36.374 1.00 52.34 185 ALA A C 1
ATOM 1438 O O . ALA A 1 185 ? -12.679 38.569 35.634 1.00 52.34 185 ALA A O 1
ATOM 1439 N N . ARG A 1 186 ? -14.652 37.956 36.511 1.00 51.31 186 ARG A N 1
ATOM 1440 C CA . ARG A 1 186 ? -15.426 39.007 35.820 1.00 51.31 186 ARG A CA 1
ATOM 1441 C C . ARG A 1 186 ? -15.197 40.405 36.388 1.00 51.31 186 ARG A C 1
ATOM 1443 O O . ARG A 1 186 ? -15.207 41.362 35.612 1.00 51.31 186 ARG A O 1
ATOM 1450 N N . SER A 1 187 ? -14.970 40.549 37.693 1.00 45.06 187 SER A N 1
ATOM 1451 C CA . SER A 1 187 ? -14.638 41.854 38.283 1.00 45.06 187 SER A CA 1
ATOM 1452 C C . SER A 1 187 ? -13.227 42.310 37.895 1.00 45.06 187 SER A C 1
ATOM 1454 O O . SER A 1 187 ? -13.039 43.483 37.569 1.00 45.06 187 SER A O 1
ATOM 1456 N N . ARG A 1 188 ? -12.259 41.387 37.794 1.00 48.97 188 ARG A N 1
ATOM 1457 C CA . ARG A 1 188 ? -10.909 41.705 37.297 1.00 48.97 188 ARG A CA 1
ATOM 1458 C C . ARG A 1 188 ? -10.892 42.090 35.816 1.00 48.97 188 ARG A C 1
ATOM 1460 O O . ARG A 1 188 ? -10.200 43.038 35.462 1.00 48.97 188 ARG A O 1
ATOM 1467 N N . LEU A 1 189 ? -11.699 41.460 34.957 1.00 46.94 189 LEU A N 1
ATOM 1468 C CA . LEU A 1 189 ? -11.798 41.860 33.542 1.00 46.94 189 LEU A CA 1
ATOM 1469 C C . LEU A 1 189 ? -12.474 43.226 33.324 1.00 46.94 189 LEU A C 1
ATOM 1471 O O . LEU A 1 189 ? -12.150 43.905 32.352 1.00 46.94 189 LEU A O 1
ATOM 1475 N N . ARG A 1 190 ? -13.354 43.683 34.229 1.00 42.22 190 ARG A N 1
ATOM 1476 C CA . ARG A 1 190 ? -13.904 45.052 34.160 1.00 42.22 190 ARG A CA 1
ATOM 1477 C C . ARG A 1 190 ? -12.891 46.134 34.541 1.00 42.22 190 ARG A C 1
ATOM 1479 O O . ARG A 1 190 ? -12.974 47.232 34.001 1.00 42.22 190 ARG A O 1
ATOM 1486 N N . LEU A 1 191 ? -11.917 45.832 35.400 1.00 42.28 191 LEU A N 1
ATOM 1487 C CA . LEU A 1 191 ? -10.856 46.779 35.766 1.00 42.28 191 LEU A CA 1
ATOM 1488 C C . LEU A 1 191 ? -9.837 47.004 34.636 1.00 42.28 191 LEU A C 1
ATOM 1490 O O . LEU A 1 191 ? -9.323 48.112 34.500 1.00 42.28 191 LEU A O 1
ATOM 1494 N N . TYR A 1 192 ? -9.609 46.017 33.763 1.00 41.47 192 TYR A N 1
ATOM 1495 C CA . TYR A 1 192 ? -8.691 46.178 32.627 1.00 41.47 192 TYR A CA 1
ATOM 1496 C C . TYR A 1 192 ? -9.283 46.944 31.430 1.00 41.47 192 TYR A C 1
ATOM 1498 O O . TYR A 1 192 ? -8.519 47.497 30.643 1.00 41.47 192 TYR A O 1
ATOM 1506 N N . CYS A 1 193 ? -10.611 47.058 31.300 1.00 40.44 193 CYS A N 1
ATOM 1507 C CA . CYS A 1 193 ? -11.220 47.866 30.232 1.00 40.44 193 CYS A CA 1
ATOM 1508 C C . CYS A 1 193 ? -11.306 49.371 30.547 1.00 40.44 193 CYS A C 1
ATOM 1510 O O . CYS A 1 193 ? -11.390 50.156 29.609 1.00 40.44 193 CYS A O 1
ATOM 1512 N N . CYS A 1 194 ? -11.243 49.802 31.814 1.00 40.38 194 CYS A N 1
ATOM 1513 C CA . CYS A 1 194 ? -11.305 51.233 32.157 1.00 40.38 194 CYS A CA 1
ATOM 1514 C C . CYS A 1 194 ? -9.941 51.941 32.187 1.00 40.38 194 CYS A C 1
ATOM 1516 O O . CYS A 1 194 ? -9.906 53.164 32.127 1.00 40.38 194 CYS A O 1
ATOM 1518 N N . PHE A 1 195 ? -8.818 51.215 32.231 1.00 39.16 195 PHE A N 1
ATOM 1519 C CA . PHE A 1 195 ? -7.483 51.837 32.251 1.00 39.16 195 PHE A CA 1
ATOM 1520 C C . PHE A 1 195 ? -6.886 52.073 30.847 1.00 39.16 195 PHE A C 1
ATOM 1522 O O . PHE A 1 195 ? -5.813 52.654 30.721 1.00 39.16 195 PHE A O 1
ATOM 1529 N N . GLY A 1 196 ? -7.572 51.629 29.783 1.00 42.41 196 GLY A N 1
ATOM 1530 C CA . GLY A 1 196 ? -7.084 51.681 28.397 1.00 42.41 196 GLY A CA 1
ATOM 1531 C C . GLY A 1 196 ? -7.714 52.750 27.494 1.00 42.41 196 GLY A C 1
ATOM 1532 O O . GLY A 1 196 ? -7.277 52.906 26.357 1.00 42.41 196 GLY A O 1
ATOM 1533 N N . SER A 1 197 ? -8.722 53.495 27.956 1.00 45.91 197 SER A N 1
ATOM 1534 C CA . SER A 1 197 ? -9.372 54.549 27.165 1.00 45.91 197 SER A CA 1
ATOM 1535 C C . SER A 1 197 ? -9.353 55.874 27.921 1.00 45.91 197 SER A C 1
ATOM 1537 O O . SER A 1 197 ? -10.305 56.215 28.617 1.00 45.91 197 SER A O 1
ATOM 1539 N N . GLY A 1 198 ? -8.258 56.624 27.799 1.00 44.56 198 GLY A N 1
ATOM 1540 C CA . GLY A 1 198 ? -8.129 57.973 28.351 1.00 44.56 198 GLY A CA 1
ATOM 1541 C C . GLY A 1 198 ? -9.085 58.976 27.697 1.00 44.56 198 GLY A C 1
ATOM 1542 O O . GLY A 1 198 ? -8.671 59.757 26.845 1.00 44.56 198 GLY A O 1
ATOM 1543 N N . ARG A 1 199 ? -10.359 58.960 28.095 1.00 39.56 199 ARG A N 1
ATOM 1544 C CA . ARG A 1 199 ? -11.308 60.064 27.917 1.00 39.56 199 ARG A CA 1
ATOM 1545 C C . ARG A 1 199 ? -12.154 60.166 29.185 1.00 39.56 199 ARG A C 1
ATOM 1547 O O . ARG A 1 199 ? -12.810 59.191 29.547 1.00 39.56 199 ARG A O 1
ATOM 1554 N N . CYS A 1 200 ? -12.043 61.313 29.853 1.00 42.50 200 CYS A N 1
ATOM 1555 C CA . CYS A 1 200 ? -12.959 61.751 30.903 1.00 42.50 200 CYS A CA 1
ATOM 1556 C C . CYS A 1 200 ? -14.377 61.918 30.352 1.00 42.50 200 CYS A C 1
ATOM 1558 O O . CYS A 1 200 ? -14.495 62.263 29.151 1.00 42.50 200 CYS A O 1
#

Foldseek 3Di:
DVLVVLLVQLLVLLVVLLVVLVVCVVCLVVLLPDDQQVNLVCLQPPVVCLDPPHPNNVSLVSNLVSLVVSLVVCVVPVVLNVLSVLLNVLSVCLPPPLCVVQPVVLSVQSNPDDPPDGDPCNVVSCCRHRVDDNSVSNNVSSVSSSVSSVVSVVVVVVVVVVVVVVPPPPPVVNVVVVVVVVVVVVVVVVVVVVVPDPDD

Organism: NCBI:txid2954385